Protein AF-A0A523SQM7-F1 (afdb_monomer)

Radius of gyration: 19.8 Å; Cα contacts (8 Å, |Δi|>4): 358; chains: 1; bounding box: 53×58×49 Å

Structure (mmCIF, N/CA/C/O backbone):
data_AF-A0A523SQM7-F1
#
_entry.id   AF-A0A523SQM7-F1
#
loop_
_atom_site.group_PDB
_atom_site.id
_atom_site.type_symbol
_atom_site.label_atom_id
_atom_site.label_alt_id
_atom_site.label_comp_id
_atom_site.label_asym_id
_atom_site.label_entity_id
_atom_site.label_seq_id
_atom_site.pdbx_PDB_ins_code
_atom_site.Cartn_x
_atom_site.Cartn_y
_atom_site.Cartn_z
_atom_site.occupancy
_atom_site.B_iso_or_equiv
_atom_site.auth_seq_id
_atom_site.auth_comp_id
_atom_site.auth_asym_id
_atom_site.auth_atom_id
_atom_site.pdbx_PDB_model_num
ATOM 1 N N . MET A 1 1 ? -24.533 -33.190 0.997 1.00 38.88 1 MET A N 1
ATOM 2 C CA . MET A 1 1 ? -23.409 -32.281 0.694 1.00 38.88 1 MET A CA 1
ATOM 3 C C . MET A 1 1 ? -22.299 -32.590 1.675 1.00 38.88 1 MET A C 1
ATOM 5 O O . MET A 1 1 ? -22.419 -32.238 2.839 1.00 38.88 1 MET A O 1
ATOM 9 N N . GLU A 1 2 ? -21.285 -33.336 1.244 1.00 33.06 2 GLU A N 1
ATOM 10 C CA . GLU A 1 2 ? -20.100 -33.580 2.067 1.00 33.06 2 GLU A CA 1
ATOM 11 C C . GLU A 1 2 ? -19.321 -32.273 2.214 1.00 33.06 2 GLU A C 1
ATOM 13 O O . GLU A 1 2 ? -18.943 -31.638 1.228 1.00 33.06 2 GLU A O 1
ATOM 18 N N . THR A 1 3 ? -19.100 -31.854 3.454 1.00 35.34 3 THR A N 1
ATOM 19 C CA . THR A 1 3 ? -18.219 -30.744 3.802 1.00 35.34 3 THR A CA 1
ATOM 20 C C . THR A 1 3 ? -16.788 -31.130 3.437 1.00 35.34 3 THR A C 1
ATOM 22 O O . THR A 1 3 ? -16.073 -31.776 4.204 1.00 35.34 3 THR A O 1
ATOM 25 N N . ARG A 1 4 ? -16.366 -30.757 2.222 1.00 45.28 4 ARG A N 1
ATOM 26 C CA . ARG A 1 4 ? -14.975 -30.836 1.765 1.00 45.28 4 ARG A CA 1
ATOM 27 C C . ARG A 1 4 ? -14.128 -30.076 2.785 1.00 45.28 4 ARG A C 1
ATOM 29 O O . ARG A 1 4 ? -14.151 -28.850 2.807 1.00 45.28 4 ARG A O 1
ATOM 36 N N . LYS A 1 5 ? -13.423 -30.799 3.668 1.00 45.78 5 LYS A N 1
ATOM 37 C CA . LYS A 1 5 ? -12.434 -30.212 4.583 1.00 45.78 5 LYS A CA 1
ATOM 38 C C . LYS A 1 5 ? -11.455 -29.419 3.721 1.00 45.78 5 LYS A C 1
ATOM 40 O O . LYS A 1 5 ? -10.661 -30.018 2.996 1.00 45.78 5 LYS A O 1
ATOM 45 N N . MET A 1 6 ? -11.560 -28.090 3.748 1.00 45.16 6 MET A N 1
ATOM 46 C CA . MET A 1 6 ? -10.610 -27.220 3.068 1.00 45.16 6 MET A CA 1
ATOM 47 C C . MET A 1 6 ? -9.224 -27.561 3.613 1.00 45.16 6 MET A C 1
ATOM 49 O O . MET A 1 6 ? -8.992 -27.485 4.822 1.00 45.16 6 MET A O 1
ATOM 53 N N . LYS A 1 7 ? -8.317 -28.007 2.736 1.00 56.06 7 LYS A N 1
ATOM 54 C CA . LYS A 1 7 ? -6.896 -28.077 3.079 1.00 56.06 7 LYS A CA 1
ATOM 55 C C . LYS A 1 7 ? -6.485 -26.687 3.563 1.00 56.06 7 LYS A C 1
ATOM 57 O O . LYS A 1 7 ? -6.919 -25.693 2.982 1.00 56.06 7 LYS A O 1
ATOM 62 N N . LYS A 1 8 ? -5.702 -26.632 4.644 1.00 55.06 8 LYS A N 1
ATOM 63 C CA . LY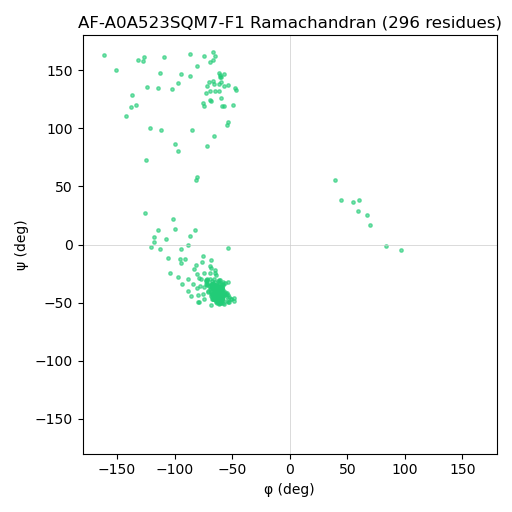S A 1 8 ? -5.149 -25.383 5.177 1.00 55.06 8 LYS A CA 1
ATOM 64 C C . LYS A 1 8 ? -4.515 -24.619 4.006 1.00 55.06 8 LYS A C 1
ATOM 66 O O . LYS A 1 8 ? -3.676 -25.185 3.313 1.00 55.06 8 LYS A O 1
ATOM 71 N N . SER A 1 9 ? -5.021 -23.413 3.756 1.00 58.66 9 SER A N 1
ATOM 72 C CA . SER A 1 9 ? -4.591 -22.504 2.689 1.00 58.66 9 SER A CA 1
ATOM 73 C C . SER A 1 9 ? -3.061 -22.398 2.647 1.00 58.66 9 SER A C 1
ATOM 75 O O . SER A 1 9 ? -2.455 -22.224 3.702 1.00 58.66 9 SER A O 1
ATOM 77 N N . GLU A 1 10 ? -2.445 -22.502 1.461 1.00 73.69 10 GLU A N 1
ATOM 78 C CA . GLU A 1 10 ? -1.006 -22.239 1.264 1.00 73.69 10 GLU A CA 1
ATOM 79 C C . GLU A 1 10 ? -0.714 -20.736 1.100 1.00 73.69 10 GLU A C 1
ATOM 81 O O . GLU A 1 10 ? 0.374 -20.369 0.655 1.00 73.69 10 GLU A O 1
ATOM 86 N N . LEU A 1 11 ? -1.676 -19.851 1.406 1.00 84.81 11 LEU A N 1
ATOM 87 C CA . LEU A 1 11 ? -1.404 -18.419 1.402 1.00 84.81 11 LEU A CA 1
ATOM 88 C C . LEU A 1 11 ? -0.281 -18.140 2.416 1.00 84.81 11 LEU A C 1
ATOM 90 O O . LEU A 1 11 ? -0.416 -18.546 3.571 1.00 84.81 11 LEU A O 1
ATOM 94 N N . PRO A 1 12 ? 0.813 -17.475 2.011 1.00 90.81 12 PRO A N 1
ATOM 95 C CA . PRO A 1 12 ? 1.835 -17.078 2.959 1.00 90.81 12 PRO A CA 1
ATOM 96 C C . PRO A 1 12 ? 1.265 -16.153 4.036 1.00 90.81 12 PRO A C 1
ATOM 98 O O . PRO A 1 12 ? 0.462 -15.270 3.736 1.00 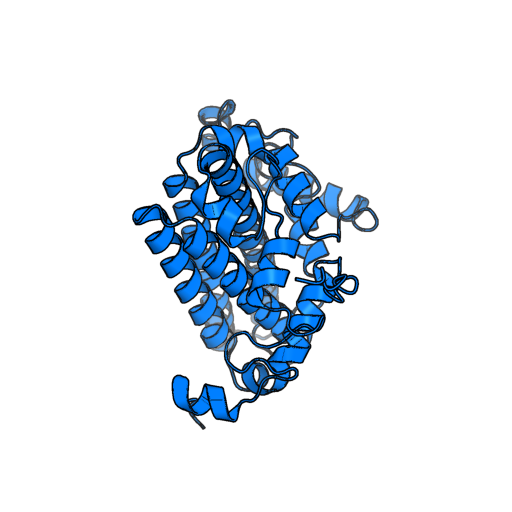90.81 12 PRO A O 1
ATOM 101 N N . ASP A 1 13 ? 1.705 -16.347 5.277 1.00 87.38 13 ASP A N 1
ATOM 102 C CA . ASP A 1 13 ? 1.196 -15.586 6.424 1.00 87.38 13 ASP A CA 1
ATOM 103 C C . ASP A 1 13 ? 1.848 -14.190 6.524 1.00 87.38 13 ASP A C 1
ATOM 105 O O . ASP A 1 13 ? 1.263 -13.253 7.071 1.00 87.38 13 ASP A O 1
ATOM 109 N N . THR A 1 14 ? 3.066 -14.022 5.988 1.00 96.00 14 THR A N 1
ATOM 110 C CA . THR A 1 14 ? 3.804 -12.754 6.071 1.00 96.00 14 THR A CA 1
ATOM 111 C C . THR A 1 14 ? 3.600 -11.863 4.846 1.00 96.00 14 THR A C 1
ATOM 113 O O . THR A 1 14 ? 3.483 -12.339 3.716 1.00 96.00 14 THR A O 1
ATOM 116 N N . LEU A 1 15 ? 3.615 -10.546 5.068 1.00 97.62 15 LEU A N 1
ATOM 117 C CA . LEU A 1 15 ? 3.542 -9.518 4.033 1.00 97.62 15 LEU A CA 1
ATOM 118 C C . LEU A 1 15 ? 4.651 -9.689 2.986 1.00 97.62 15 LEU A C 1
ATOM 120 O O . LEU A 1 15 ? 4.387 -9.593 1.791 1.00 97.62 15 LEU A O 1
ATOM 124 N N . ASP A 1 16 ? 5.876 -9.989 3.416 1.00 97.94 16 ASP A N 1
ATOM 125 C CA . ASP A 1 16 ? 7.010 -10.133 2.500 1.00 97.94 16 ASP A CA 1
ATOM 126 C C . ASP A 1 16 ? 6.902 -11.413 1.658 1.00 97.94 16 ASP A C 1
ATOM 128 O O . ASP A 1 16 ? 7.163 -11.391 0.453 1.00 97.94 16 ASP A O 1
ATOM 132 N N . ASP A 1 17 ? 6.454 -12.523 2.252 1.00 97.31 17 ASP A N 1
ATOM 133 C CA . ASP A 1 17 ? 6.237 -13.765 1.507 1.00 97.31 17 ASP A CA 1
ATOM 134 C C . ASP A 1 17 ? 5.080 -13.636 0.510 1.00 97.31 17 ASP A C 1
ATOM 136 O O . ASP A 1 17 ? 5.160 -14.192 -0.589 1.00 97.31 17 ASP A O 1
ATOM 140 N N . LEU A 1 18 ? 4.034 -12.879 0.858 1.00 97.12 18 LEU A N 1
ATOM 141 C CA . LEU A 1 18 ? 2.934 -12.529 -0.041 1.00 97.12 18 LEU A CA 1
ATOM 142 C C . LEU A 1 18 ? 3.415 -11.701 -1.229 1.00 97.12 18 LEU A C 1
ATOM 144 O O . LEU A 1 18 ? 3.125 -12.062 -2.370 1.00 97.12 18 LEU A O 1
ATOM 148 N N . VAL A 1 19 ? 4.192 -10.642 -0.978 1.00 98.00 19 VAL A N 1
ATOM 149 C CA . VAL A 1 19 ? 4.813 -9.817 -2.026 1.00 98.00 19 VAL A CA 1
ATOM 150 C C . VAL A 1 19 ? 5.631 -10.691 -2.976 1.00 98.00 19 VAL A C 1
ATOM 152 O O . VAL A 1 19 ? 5.443 -10.646 -4.192 1.00 98.00 19 VAL A O 1
ATOM 155 N N . ASN A 1 20 ? 6.477 -11.562 -2.423 1.00 97.38 20 ASN A N 1
ATOM 156 C CA . ASN A 1 20 ? 7.291 -12.488 -3.206 1.00 97.38 20 ASN A CA 1
ATOM 157 C C . ASN A 1 20 ? 6.439 -13.506 -3.984 1.00 97.38 20 ASN A C 1
ATOM 159 O O . ASN A 1 20 ? 6.775 -13.864 -5.114 1.00 97.38 20 ASN A O 1
ATOM 163 N N . ALA A 1 21 ? 5.345 -14.001 -3.402 1.00 97.06 21 ALA A N 1
ATOM 164 C CA . ALA A 1 21 ? 4.449 -14.945 -4.059 1.00 97.06 21 ALA A CA 1
ATOM 165 C C . ALA A 1 21 ? 3.703 -14.304 -5.234 1.00 97.06 21 ALA A C 1
ATOM 167 O O . ALA A 1 21 ? 3.682 -14.890 -6.316 1.00 97.06 21 ALA A O 1
ATOM 168 N N . PHE A 1 22 ? 3.167 -13.093 -5.064 1.00 97.50 22 PHE A N 1
ATOM 169 C CA . PHE A 1 22 ? 2.569 -12.326 -6.158 1.00 97.50 22 PHE A CA 1
ATOM 170 C C . PHE A 1 22 ? 3.591 -12.007 -7.250 1.00 97.50 22 PHE A C 1
ATOM 172 O O . PHE A 1 22 ? 3.305 -12.237 -8.425 1.00 97.50 22 PHE A O 1
ATOM 179 N N . GLY A 1 23 ? 4.805 -11.597 -6.871 1.00 96.94 23 GLY A N 1
ATOM 180 C CA . GLY A 1 23 ? 5.908 -11.386 -7.809 1.00 96.94 23 GLY A CA 1
ATOM 181 C C . GLY A 1 23 ? 6.183 -12.611 -8.685 1.00 96.94 23 GLY A C 1
ATOM 182 O O . GLY A 1 23 ? 6.302 -12.476 -9.895 1.00 96.94 23 GLY A O 1
ATOM 183 N N . ARG A 1 24 ? 6.183 -13.824 -8.111 1.00 97.12 24 ARG A N 1
ATOM 184 C CA . ARG A 1 24 ? 6.336 -15.078 -8.879 1.00 97.12 24 ARG A CA 1
ATOM 185 C C . ARG A 1 24 ? 5.142 -15.390 -9.777 1.00 97.12 24 ARG A C 1
ATOM 187 O O . ARG A 1 24 ? 5.325 -15.903 -10.876 1.00 97.12 24 ARG A O 1
ATOM 194 N N . VAL A 1 25 ? 3.917 -15.115 -9.324 1.00 97.19 25 VAL A N 1
ATOM 195 C CA . VAL A 1 25 ? 2.713 -15.342 -10.140 1.00 97.19 25 VAL A CA 1
ATOM 196 C C . VAL A 1 25 ? 2.740 -14.463 -11.390 1.00 97.19 25 VAL A C 1
ATOM 198 O O . VAL A 1 25 ? 2.374 -14.938 -12.463 1.00 97.19 25 VAL A O 1
ATOM 201 N N . TYR A 1 26 ? 3.172 -13.208 -11.268 1.00 96.56 26 TYR A N 1
ATOM 202 C CA . TYR A 1 26 ? 3.076 -12.205 -12.330 1.00 96.56 26 TYR A CA 1
ATOM 203 C C . TYR A 1 26 ? 4.413 -11.851 -13.009 1.00 96.56 26 TYR A C 1
ATOM 205 O O . TYR A 1 26 ? 4.426 -11.006 -13.903 1.00 96.56 26 TYR A O 1
ATOM 213 N N . GLU A 1 27 ? 5.515 -12.529 -12.667 1.00 94.56 27 GLU A N 1
ATOM 214 C CA . GLU A 1 27 ? 6.880 -12.203 -13.122 1.00 94.56 27 GLU A CA 1
ATOM 215 C C . GLU A 1 27 ? 6.975 -11.979 -14.639 1.00 94.56 27 GLU A C 1
ATOM 217 O O . GLU A 1 27 ? 7.513 -10.971 -15.101 1.00 94.56 27 GLU A O 1
ATOM 222 N N . ASP A 1 28 ? 6.417 -12.900 -15.428 1.00 92.69 28 ASP A N 1
ATOM 223 C CA . ASP A 1 28 ? 6.536 -12.881 -16.888 1.00 92.69 28 ASP A CA 1
ATOM 224 C C . ASP A 1 28 ? 5.896 -11.656 -17.535 1.00 92.69 28 ASP A C 1
ATOM 226 O O . ASP A 1 28 ? 6.409 -11.146 -18.534 1.00 92.69 28 ASP A O 1
ATOM 230 N N . ILE A 1 29 ? 4.786 -11.177 -16.974 1.00 92.12 29 ILE A N 1
ATOM 231 C CA . ILE A 1 29 ? 4.073 -10.019 -17.508 1.00 92.12 29 ILE A CA 1
ATOM 232 C C . ILE A 1 29 ? 4.612 -8.712 -16.924 1.00 92.12 29 ILE A C 1
ATOM 234 O O . ILE A 1 29 ? 4.804 -7.748 -17.663 1.00 92.12 29 ILE A O 1
ATOM 238 N N . ASP A 1 30 ? 4.938 -8.686 -15.634 1.00 93.94 30 ASP A N 1
ATOM 239 C CA . ASP A 1 30 ? 5.405 -7.476 -14.953 1.00 93.94 30 ASP A CA 1
ATOM 240 C C . ASP A 1 30 ? 6.844 -7.113 -15.331 1.00 93.94 30 ASP A C 1
ATOM 242 O O . ASP A 1 30 ? 7.216 -5.937 -15.348 1.00 93.94 30 ASP A O 1
ATOM 246 N N . ARG A 1 31 ? 7.651 -8.091 -15.760 1.00 92.00 31 ARG A N 1
ATOM 247 C CA . ARG A 1 31 ? 8.956 -7.839 -16.386 1.00 92.00 31 ARG A CA 1
ATOM 248 C C . ARG A 1 31 ? 8.844 -6.965 -17.638 1.00 92.00 31 ARG A C 1
ATOM 250 O O . ARG A 1 31 ? 9.730 -6.145 -17.858 1.00 92.00 31 ARG A O 1
ATOM 257 N N . LYS A 1 32 ? 7.758 -7.086 -18.411 1.00 91.38 32 LYS A N 1
ATOM 258 C CA . LYS A 1 32 ? 7.517 -6.274 -19.618 1.00 91.38 32 LYS A CA 1
ATOM 259 C C . LYS A 1 32 ? 6.936 -4.888 -19.320 1.00 91.38 32 LYS A C 1
ATOM 261 O O . LYS A 1 32 ? 6.970 -4.025 -20.189 1.00 91.38 32 LYS A O 1
ATOM 266 N N . ARG A 1 33 ? 6.383 -4.670 -18.124 1.00 91.62 33 ARG A N 1
ATOM 267 C CA . ARG A 1 33 ? 5.775 -3.390 -17.740 1.00 91.62 33 ARG A CA 1
ATOM 268 C C . ARG A 1 33 ? 6.810 -2.433 -17.168 1.00 91.62 33 ARG A C 1
ATOM 270 O O . ARG A 1 33 ? 7.713 -2.848 -16.441 1.00 91.62 33 ARG A O 1
ATOM 277 N N . SER A 1 34 ? 6.653 -1.143 -17.440 1.00 93.62 34 SER A N 1
ATOM 278 C CA . SER A 1 34 ? 7.361 -0.100 -16.696 1.00 93.62 34 SER A CA 1
ATOM 279 C C . SER A 1 34 ? 6.755 0.082 -15.297 1.00 93.62 34 SER A C 1
ATOM 281 O O . SER A 1 34 ? 5.622 -0.328 -15.037 1.00 93.62 34 SER A O 1
ATOM 283 N N . VAL A 1 35 ? 7.499 0.723 -14.393 1.00 95.06 35 VAL A N 1
ATOM 284 C CA . VAL A 1 35 ? 7.007 1.091 -13.051 1.00 95.06 35 VAL A CA 1
ATOM 285 C C . VAL A 1 35 ? 5.739 1.947 -13.150 1.00 95.06 35 VAL A C 1
ATOM 287 O O . VAL A 1 35 ? 4.777 1.710 -12.427 1.00 95.06 35 VAL A O 1
ATOM 290 N N . GLU A 1 36 ? 5.694 2.884 -14.099 1.00 95.50 36 GLU A N 1
ATOM 291 C CA . GLU A 1 36 ? 4.525 3.727 -14.363 1.00 95.50 36 GLU A CA 1
ATOM 292 C C . GLU A 1 36 ? 3.318 2.908 -14.819 1.00 95.50 36 GLU A C 1
ATOM 294 O O . GLU A 1 36 ? 2.215 3.129 -14.334 1.00 95.50 36 GLU A O 1
ATOM 299 N N . GLN A 1 37 ? 3.513 1.951 -15.731 1.00 94.75 37 GLN A N 1
ATOM 300 C CA . GLN A 1 37 ? 2.424 1.092 -16.204 1.00 94.75 37 GLN A CA 1
ATOM 301 C C . GLN A 1 37 ? 1.842 0.240 -15.074 1.00 94.75 37 GLN A C 1
ATOM 303 O O . GLN A 1 37 ? 0.631 0.049 -15.023 1.00 94.75 37 GLN A O 1
ATOM 308 N N . MET A 1 38 ? 2.683 -0.251 -14.159 1.00 96.38 38 MET A N 1
ATOM 309 C CA . MET A 1 38 ? 2.209 -0.964 -12.970 1.00 96.38 38 MET A CA 1
ATOM 310 C C . MET A 1 38 ? 1.477 -0.029 -12.007 1.00 96.38 38 MET A C 1
ATOM 312 O O . MET A 1 38 ? 0.414 -0.384 -11.505 1.00 96.38 38 MET A O 1
ATOM 316 N N . TRP A 1 39 ? 1.993 1.183 -11.785 1.00 98.00 39 TRP A N 1
ATOM 317 C CA . TRP A 1 39 ? 1.336 2.151 -10.906 1.00 98.00 39 TRP A CA 1
ATOM 318 C C . TRP A 1 39 ? -0.011 2.631 -11.448 1.00 98.00 39 TRP A C 1
ATOM 320 O O . TRP A 1 39 ? -0.950 2.807 -10.682 1.00 98.00 39 TRP A O 1
ATOM 330 N N . LEU A 1 40 ? -0.158 2.770 -12.769 1.00 97.69 40 LEU A N 1
ATOM 331 C CA . LEU A 1 40 ? -1.448 3.092 -13.387 1.00 97.69 40 LEU A CA 1
ATOM 332 C C . LEU A 1 40 ? -2.532 2.059 -13.050 1.00 97.69 40 LEU A C 1
ATOM 334 O O . LEU A 1 40 ? -3.690 2.435 -12.909 1.00 97.69 40 LEU A O 1
ATOM 338 N N . GLN A 1 41 ? -2.169 0.787 -12.869 1.00 97.25 41 GLN A N 1
ATOM 339 C CA . GLN A 1 41 ? -3.113 -0.236 -12.414 1.00 97.25 41 GLN A CA 1
ATOM 340 C C . GLN A 1 41 ? -3.489 -0.063 -10.934 1.00 97.25 41 GLN A C 1
ATOM 342 O O . GLN A 1 41 ? -4.638 -0.279 -10.566 1.00 97.25 41 GLN A O 1
ATOM 347 N N . VAL A 1 42 ? -2.562 0.400 -10.086 1.00 98.50 42 VAL A N 1
ATOM 348 C CA . VAL A 1 42 ? -2.884 0.787 -8.699 1.00 98.50 42 VAL A CA 1
ATOM 349 C C . VAL A 1 42 ? -3.860 1.968 -8.682 1.00 98.50 42 VAL A C 1
ATOM 351 O O . VAL A 1 42 ? -4.827 1.944 -7.927 1.00 98.50 42 VAL A O 1
ATOM 354 N N . VAL A 1 43 ? -3.650 2.972 -9.542 1.00 98.69 43 VAL A N 1
ATOM 355 C CA . VAL A 1 43 ? -4.554 4.128 -9.691 1.00 98.69 43 VAL A CA 1
ATOM 356 C C . VAL A 1 43 ? -5.949 3.692 -10.153 1.00 98.69 43 VAL A C 1
ATOM 358 O O . VAL A 1 43 ? -6.944 4.160 -9.603 1.00 98.69 43 VAL A O 1
ATOM 361 N N . GLU A 1 44 ? -6.032 2.786 -11.130 1.00 98.31 44 GLU A N 1
ATOM 362 C CA . GLU A 1 44 ? -7.295 2.232 -11.638 1.00 98.31 44 GLU A CA 1
ATOM 363 C C . GLU A 1 44 ? -8.093 1.515 -10.537 1.00 98.31 44 GLU A C 1
ATOM 365 O O . GLU A 1 44 ? -9.275 1.802 -10.326 1.00 98.31 44 GLU A O 1
ATOM 370 N N . GLU A 1 45 ? -7.447 0.630 -9.776 1.00 98.38 45 GLU A N 1
ATOM 371 C CA . GLU A 1 45 ? -8.111 -0.076 -8.676 1.00 98.38 45 GLU A CA 1
ATOM 372 C C . GLU A 1 45 ? -8.458 0.869 -7.520 1.00 98.38 45 GLU A C 1
ATOM 374 O O . GLU A 1 45 ? -9.516 0.729 -6.910 1.00 98.38 45 GLU A O 1
ATOM 379 N N . ALA A 1 46 ? -7.634 1.886 -7.245 1.00 98.62 46 ALA A N 1
ATOM 380 C CA . ALA A 1 46 ? -7.945 2.892 -6.234 1.00 98.62 46 ALA A CA 1
ATOM 381 C C . ALA A 1 46 ? -9.179 3.733 -6.602 1.00 98.62 46 ALA A C 1
ATOM 383 O O . ALA A 1 46 ? -10.036 3.987 -5.750 1.00 98.62 46 ALA A O 1
ATOM 384 N N . ALA A 1 47 ? -9.316 4.111 -7.876 1.00 98.69 47 ALA A N 1
ATOM 385 C CA . ALA A 1 47 ? -10.519 4.764 -8.385 1.00 98.69 47 ALA A CA 1
ATOM 386 C C . ALA A 1 47 ? -11.749 3.845 -8.283 1.00 98.69 47 ALA A C 1
ATOM 388 O O . ALA A 1 47 ? -12.824 4.300 -7.891 1.00 98.69 47 ALA A O 1
ATOM 389 N N . SER A 1 48 ? -11.575 2.548 -8.548 1.00 98.69 48 SER A N 1
ATOM 390 C CA . SER A 1 48 ? -12.642 1.546 -8.428 1.00 98.69 48 SER A CA 1
ATOM 391 C C . SER A 1 48 ? -13.081 1.330 -6.971 1.00 98.69 48 SER A C 1
ATOM 393 O O . SER A 1 48 ? -14.273 1.214 -6.692 1.00 98.69 48 SER A O 1
ATOM 395 N N . VAL A 1 49 ? -12.152 1.382 -6.003 1.00 98.69 49 VAL A N 1
ATOM 396 C CA . VAL A 1 49 ? -12.486 1.433 -4.566 1.00 98.69 49 VAL A CA 1
ATOM 397 C C . VAL A 1 49 ? -13.351 2.659 -4.257 1.00 98.69 49 VAL A C 1
ATOM 399 O O . VAL A 1 49 ? -14.372 2.531 -3.580 1.00 98.69 49 VAL A O 1
ATOM 402 N N . ALA A 1 50 ? -12.975 3.842 -4.752 1.00 98.62 50 ALA A N 1
ATOM 403 C CA . ALA A 1 50 ? -13.731 5.074 -4.523 1.00 98.62 50 ALA A CA 1
ATOM 404 C C . ALA A 1 50 ? -15.143 5.024 -5.125 1.00 98.62 50 ALA A C 1
ATOM 406 O O . ALA A 1 50 ? -16.108 5.443 -4.478 1.00 98.62 50 ALA A O 1
ATOM 407 N N . GLU A 1 51 ? -15.280 4.466 -6.326 1.00 98.62 51 GLU A N 1
ATOM 408 C CA . GLU A 1 51 ? -16.572 4.203 -6.955 1.00 98.62 51 GLU A CA 1
ATOM 409 C C . GLU A 1 51 ? -17.427 3.236 -6.126 1.00 98.62 51 GLU A C 1
ATOM 411 O O . GLU A 1 51 ? -18.557 3.575 -5.770 1.00 98.62 51 GLU A O 1
ATOM 416 N N . ALA A 1 52 ? -16.877 2.092 -5.720 1.00 98.12 52 ALA A N 1
ATOM 417 C CA . ALA A 1 52 ? -17.599 1.116 -4.910 1.00 98.12 52 ALA A CA 1
ATOM 418 C C . ALA A 1 52 ? -18.032 1.690 -3.545 1.00 98.12 52 ALA A C 1
ATOM 420 O O . ALA A 1 52 ? -19.138 1.415 -3.075 1.00 98.12 52 ALA A O 1
ATOM 421 N N . VAL A 1 53 ? -17.211 2.547 -2.920 1.00 98.06 53 VAL A N 1
ATOM 422 C CA . VAL A 1 53 ? -17.583 3.281 -1.697 1.00 98.06 53 VAL A CA 1
ATOM 423 C C . VAL A 1 53 ? -18.732 4.258 -1.956 1.00 98.06 53 VAL A C 1
ATOM 425 O O . VAL A 1 53 ? -19.669 4.318 -1.156 1.00 98.06 53 VAL A O 1
ATOM 428 N N . ARG A 1 54 ? -18.688 5.013 -3.062 1.00 98.12 54 ARG A N 1
ATOM 429 C CA . ARG A 1 54 ? -19.760 5.938 -3.475 1.00 98.12 54 ARG A CA 1
ATOM 430 C C . ARG A 1 54 ? -21.086 5.202 -3.684 1.00 98.12 54 ARG A C 1
ATOM 432 O O . ARG A 1 54 ? -22.136 5.749 -3.359 1.00 98.12 54 ARG A O 1
ATOM 439 N N . GLU A 1 55 ? -21.033 3.980 -4.201 1.00 97.50 55 GLU A N 1
ATOM 440 C CA . GLU A 1 55 ? -22.197 3.126 -4.474 1.00 97.50 55 GLU A CA 1
ATOM 441 C C . GLU A 1 55 ? -22.622 2.255 -3.287 1.00 97.50 55 GLU A C 1
ATOM 443 O O . GLU A 1 55 ? -23.609 1.531 -3.380 1.00 97.50 55 GLU A O 1
ATOM 448 N N . VAL A 1 56 ? -21.917 2.349 -2.151 1.00 95.62 56 VAL A N 1
ATOM 449 C CA . VAL A 1 56 ? -22.185 1.550 -0.941 1.00 95.62 56 VAL A CA 1
ATOM 450 C C . VAL A 1 56 ? -22.074 0.037 -1.220 1.00 95.62 56 VAL A C 1
ATOM 452 O O . VAL A 1 56 ? -22.692 -0.791 -0.556 1.00 95.62 56 VAL A O 1
ATOM 455 N N . ASN A 1 57 ? -21.246 -0.348 -2.195 1.00 95.44 57 ASN A N 1
ATOM 456 C CA . ASN A 1 57 ? -21.012 -1.739 -2.567 1.00 95.44 57 ASN A CA 1
ATOM 457 C C . ASN A 1 57 ? -19.742 -2.273 -1.892 1.00 95.44 57 ASN A C 1
ATOM 459 O O . ASN A 1 57 ? -18.665 -2.347 -2.484 1.00 95.44 57 ASN A O 1
ATOM 463 N N . TYR A 1 58 ? -19.858 -2.652 -0.619 1.00 95.12 58 TYR A N 1
ATOM 464 C CA . TYR A 1 58 ? -18.696 -3.072 0.169 1.00 95.12 58 TYR A CA 1
ATOM 465 C C . TYR A 1 58 ? -18.079 -4.407 -0.276 1.00 95.12 58 TYR A C 1
ATOM 467 O O . TYR A 1 58 ? -16.909 -4.651 0.019 1.00 95.12 58 TYR A O 1
ATOM 475 N N . VAL A 1 59 ? -18.816 -5.257 -1.004 1.00 93.62 59 VAL A N 1
ATOM 476 C CA . VAL A 1 59 ? -18.245 -6.474 -1.610 1.00 93.62 59 VAL A CA 1
ATOM 477 C C . VAL A 1 59 ? -17.209 -6.089 -2.663 1.00 93.62 59 VAL A C 1
ATOM 479 O O . VAL A 1 59 ? -16.086 -6.602 -2.632 1.00 93.62 59 VAL A O 1
ATOM 482 N N . GLU A 1 60 ? -17.556 -5.140 -3.536 1.00 96.38 60 GLU A N 1
ATOM 483 C CA . GLU A 1 60 ? -16.641 -4.617 -4.552 1.00 96.38 60 GLU A CA 1
ATOM 484 C C . GLU A 1 60 ? -15.499 -3.812 -3.930 1.00 96.38 60 GLU A C 1
ATOM 486 O O . GLU A 1 60 ? -14.357 -3.985 -4.344 1.00 96.38 60 GLU A O 1
ATOM 491 N N . VAL A 1 61 ? -15.737 -3.041 -2.856 1.00 97.81 61 VAL A N 1
ATOM 492 C CA . VAL A 1 61 ? -14.644 -2.385 -2.105 1.00 97.81 61 VAL A CA 1
ATOM 493 C C . VAL A 1 61 ? -13.591 -3.407 -1.6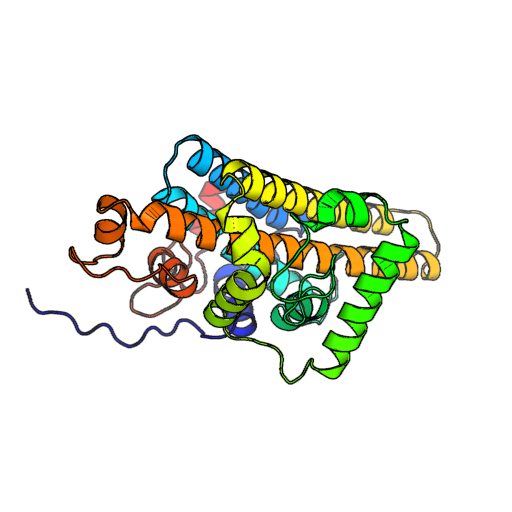72 1.00 97.81 61 VAL A C 1
ATOM 495 O O . VAL A 1 61 ? -12.401 -3.216 -1.916 1.00 97.81 61 VAL A O 1
ATOM 498 N N . ILE A 1 62 ? -14.015 -4.518 -1.062 1.00 97.12 62 ILE A N 1
ATOM 499 C CA . ILE A 1 62 ? -13.102 -5.578 -0.615 1.00 97.12 62 ILE A CA 1
ATOM 500 C C . ILE A 1 62 ? -12.401 -6.243 -1.813 1.00 97.12 62 ILE A C 1
ATOM 502 O O . ILE A 1 62 ? -11.216 -6.572 -1.737 1.00 97.12 62 ILE A O 1
ATOM 506 N N . SER A 1 63 ? -13.110 -6.423 -2.930 1.00 97.00 63 SER A N 1
ATOM 507 C CA . SER A 1 63 ? -12.549 -6.987 -4.159 1.00 97.00 63 SER A CA 1
ATOM 508 C C . SER A 1 63 ? -11.458 -6.110 -4.774 1.00 97.00 63 SER A C 1
ATOM 510 O O . SER A 1 63 ? -10.384 -6.615 -5.113 1.00 97.00 63 SER A O 1
ATOM 512 N N . HIS A 1 64 ? -11.707 -4.806 -4.879 1.00 98.50 64 HIS A N 1
ATOM 513 C CA . HIS A 1 64 ? -10.752 -3.843 -5.412 1.00 98.50 64 HIS A CA 1
ATOM 514 C C . HIS A 1 64 ? -9.573 -3.629 -4.460 1.00 98.50 64 HIS A C 1
ATOM 516 O O . HIS A 1 64 ? -8.441 -3.584 -4.922 1.00 98.50 64 HIS A O 1
ATOM 522 N N . LEU A 1 65 ? -9.769 -3.645 -3.133 1.00 98.50 65 LEU A N 1
ATOM 523 C CA . LEU A 1 65 ? -8.647 -3.650 -2.179 1.00 98.50 65 LEU A CA 1
ATOM 524 C C . LEU A 1 65 ? -7.704 -4.847 -2.388 1.00 98.50 65 LEU A C 1
ATOM 526 O O . LEU A 1 65 ? -6.483 -4.690 -2.302 1.00 98.50 65 LEU A O 1
ATOM 530 N N . ALA A 1 66 ? -8.250 -6.031 -2.692 1.00 98.25 66 ALA A N 1
ATOM 531 C CA . ALA A 1 66 ? -7.450 -7.213 -3.014 1.00 98.25 66 ALA A CA 1
ATOM 532 C C . ALA A 1 66 ? -6.608 -7.000 -4.284 1.00 98.25 66 ALA A C 1
ATOM 534 O O . ALA A 1 66 ? -5.427 -7.356 -4.311 1.00 98.25 66 ALA A O 1
ATOM 535 N N . ASN A 1 67 ? -7.201 -6.396 -5.320 1.00 98.19 67 ASN A N 1
ATOM 536 C CA . ASN A 1 67 ? -6.502 -6.077 -6.563 1.00 98.19 67 ASN A CA 1
ATOM 537 C C . ASN A 1 67 ? -5.423 -5.014 -6.364 1.00 98.19 67 ASN A C 1
ATOM 539 O O . ASN A 1 67 ? -4.290 -5.218 -6.799 1.00 98.19 67 ASN A O 1
ATOM 543 N N . THR A 1 68 ? -5.736 -3.919 -5.668 1.00 98.69 68 THR A N 1
ATOM 544 C CA . THR A 1 68 ? -4.764 -2.876 -5.326 1.00 98.69 68 THR A CA 1
ATOM 545 C C . THR A 1 68 ? -3.564 -3.489 -4.605 1.00 98.69 68 THR A C 1
ATOM 547 O O . THR A 1 68 ? -2.420 -3.228 -4.977 1.00 98.69 68 THR A O 1
ATOM 550 N N . PHE A 1 69 ? -3.800 -4.375 -3.628 1.00 98.69 69 PHE A N 1
ATOM 551 C CA . PHE A 1 69 ? -2.725 -5.054 -2.899 1.00 98.69 69 PHE A CA 1
ATOM 552 C C . PHE A 1 69 ? -1.868 -5.937 -3.811 1.00 98.69 69 PHE A C 1
ATOM 554 O O . PHE A 1 69 ? -0.641 -5.938 -3.695 1.00 98.69 69 PHE A O 1
ATOM 561 N N . CYS A 1 70 ? -2.495 -6.677 -4.729 1.00 98.19 70 CYS A N 1
ATOM 562 C CA . CYS A 1 70 ? -1.796 -7.488 -5.723 1.00 98.19 70 CYS A CA 1
ATOM 563 C C . CYS A 1 70 ? -0.885 -6.628 -6.615 1.00 98.19 70 CYS A C 1
ATOM 565 O O . CYS A 1 70 ? 0.273 -6.988 -6.827 1.00 98.19 70 CYS A O 1
ATOM 567 N N . TRP A 1 71 ? -1.371 -5.484 -7.107 1.00 98.44 71 TRP A N 1
ATOM 568 C CA . TRP A 1 71 ? -0.579 -4.580 -7.947 1.00 98.44 71 TRP A CA 1
ATOM 569 C C . TRP A 1 71 ? 0.573 -3.920 -7.189 1.00 98.44 71 TRP A C 1
ATOM 571 O O . TRP A 1 71 ? 1.692 -3.881 -7.702 1.00 98.44 71 TRP A O 1
ATOM 581 N N . ILE A 1 72 ? 0.341 -3.483 -5.948 1.00 98.62 72 ILE A N 1
ATOM 582 C CA . ILE A 1 72 ? 1.403 -2.989 -5.059 1.00 98.62 72 ILE A CA 1
ATOM 583 C C . ILE A 1 72 ? 2.446 -4.084 -4.816 1.00 98.62 72 ILE A C 1
ATOM 585 O O . ILE A 1 72 ? 3.643 -3.831 -4.915 1.00 98.62 72 ILE A O 1
ATOM 589 N N . SER A 1 73 ? 2.008 -5.318 -4.561 1.00 98.50 73 SER A N 1
ATOM 590 C CA . SER A 1 73 ? 2.900 -6.461 -4.348 1.00 98.50 73 SER A CA 1
ATOM 591 C C . SER A 1 73 ? 3.775 -6.746 -5.570 1.00 98.50 73 SER A C 1
ATOM 593 O O . SER A 1 73 ? 4.987 -6.905 -5.431 1.00 98.50 73 SER A O 1
ATOM 595 N N . GLY A 1 74 ? 3.188 -6.760 -6.772 1.00 97.44 74 GLY A N 1
ATOM 596 C CA . GLY A 1 74 ? 3.935 -6.913 -8.023 1.00 97.44 74 GLY A CA 1
ATOM 597 C C . GLY A 1 74 ? 4.947 -5.785 -8.234 1.00 97.44 74 GLY A C 1
ATOM 598 O O . GLY A 1 74 ? 6.101 -6.047 -8.578 1.00 97.44 74 GLY A O 1
ATOM 599 N N . LEU A 1 75 ? 4.550 -4.535 -7.969 1.00 97.88 75 LEU A N 1
ATOM 600 C CA . LEU A 1 75 ? 5.431 -3.372 -8.078 1.00 97.88 75 LEU A CA 1
ATOM 601 C C . LEU A 1 75 ? 6.626 -3.486 -7.128 1.00 97.88 75 LEU A C 1
ATOM 603 O O . LEU A 1 75 ? 7.767 -3.331 -7.561 1.00 97.88 75 LEU A O 1
ATOM 607 N N . VAL A 1 76 ? 6.378 -3.781 -5.849 1.00 98.19 76 VAL A N 1
ATOM 608 C CA . VAL A 1 76 ? 7.441 -3.944 -4.850 1.00 98.19 76 VAL A CA 1
ATOM 609 C C . VAL A 1 76 ? 8.383 -5.072 -5.256 1.00 98.19 76 VAL A C 1
ATOM 611 O O . VAL A 1 76 ? 9.599 -4.886 -5.234 1.00 98.19 76 VAL A O 1
ATOM 614 N N . ALA A 1 77 ? 7.850 -6.220 -5.681 1.00 97.50 77 ALA A N 1
ATOM 615 C CA . ALA A 1 77 ? 8.666 -7.336 -6.147 1.00 97.50 77 ALA A CA 1
ATOM 616 C C . ALA A 1 77 ? 9.551 -6.941 -7.344 1.00 97.50 77 ALA A C 1
ATOM 618 O O . ALA A 1 77 ? 10.740 -7.262 -7.356 1.00 97.50 77 ALA A O 1
ATOM 619 N N . LYS A 1 78 ? 9.012 -6.189 -8.314 1.00 96.00 78 LYS A N 1
ATOM 620 C CA . LYS A 1 78 ? 9.774 -5.680 -9.463 1.00 96.00 78 LYS A CA 1
ATOM 621 C C . LYS A 1 78 ? 10.882 -4.715 -9.038 1.00 96.00 78 LYS A C 1
ATOM 623 O O . LYS A 1 78 ? 12.027 -4.896 -9.446 1.00 96.00 78 LYS A O 1
ATOM 628 N N . CYS A 1 79 ? 10.565 -3.714 -8.218 1.00 96.38 79 CYS A N 1
ATOM 629 C CA . CYS A 1 79 ? 11.535 -2.718 -7.756 1.00 96.38 79 CYS A CA 1
ATOM 630 C C . CYS A 1 79 ? 12.672 -3.344 -6.937 1.00 96.38 79 CYS A C 1
ATOM 632 O O . CYS A 1 79 ? 13.809 -2.882 -7.014 1.00 96.38 79 CYS A O 1
ATOM 634 N N . ARG A 1 80 ? 12.395 -4.426 -6.205 1.00 96.00 80 ARG A N 1
ATOM 635 C CA . ARG A 1 80 ? 13.417 -5.190 -5.478 1.00 96.00 80 ARG A CA 1
ATOM 636 C C . ARG A 1 80 ? 14.235 -6.116 -6.377 1.00 96.00 80 ARG A C 1
ATOM 638 O O . ARG A 1 80 ? 15.425 -6.294 -6.141 1.00 96.00 80 ARG A O 1
ATOM 645 N N . GLY A 1 81 ? 13.606 -6.708 -7.392 1.00 93.00 81 GLY A N 1
ATOM 646 C CA . GLY A 1 81 ? 14.226 -7.709 -8.264 1.00 93.00 81 GLY A CA 1
ATOM 647 C C . GLY A 1 81 ? 15.066 -7.151 -9.416 1.00 93.00 81 GLY A C 1
ATOM 648 O O . GLY A 1 81 ? 15.912 -7.876 -9.937 1.00 93.00 81 GLY A O 1
ATOM 649 N N . ASP A 1 82 ? 14.855 -5.896 -9.824 1.00 90.38 82 ASP A N 1
ATOM 650 C CA . ASP A 1 82 ? 15.566 -5.277 -10.949 1.00 90.38 82 ASP A CA 1
ATOM 651 C C . ASP A 1 82 ? 16.515 -4.149 -10.489 1.00 90.38 82 ASP A C 1
ATOM 653 O O . ASP A 1 82 ? 16.071 -3.011 -10.306 1.00 90.38 82 ASP A O 1
ATOM 657 N N . PRO A 1 83 ? 17.829 -4.417 -10.342 1.00 88.62 83 PRO A N 1
ATOM 658 C CA . PRO A 1 83 ? 18.808 -3.408 -9.929 1.00 88.62 83 PRO A CA 1
ATOM 659 C C . PRO A 1 83 ? 19.042 -2.315 -10.983 1.00 88.62 83 PRO A C 1
ATOM 661 O O . PRO A 1 83 ? 19.645 -1.287 -10.676 1.00 88.62 83 PRO A O 1
ATOM 664 N N . ASN A 1 84 ? 18.580 -2.522 -12.222 1.00 85.25 84 ASN A N 1
ATOM 665 C CA . ASN A 1 84 ? 18.674 -1.537 -13.299 1.00 85.25 84 ASN A CA 1
ATOM 666 C C . ASN A 1 84 ? 17.405 -0.681 -13.421 1.00 85.25 84 ASN A C 1
ATOM 668 O O . ASN A 1 84 ? 17.367 0.239 -14.242 1.00 85.25 84 ASN A O 1
ATOM 672 N N . SER A 1 85 ? 16.374 -0.964 -12.619 1.00 86.69 85 SER A N 1
ATOM 673 C CA . SER A 1 85 ? 15.150 -0.173 -12.586 1.00 86.69 85 SER A CA 1
ATOM 674 C C . SER A 1 85 ? 15.447 1.277 -12.194 1.00 86.69 85 SER A C 1
ATOM 676 O O . SER A 1 85 ? 16.272 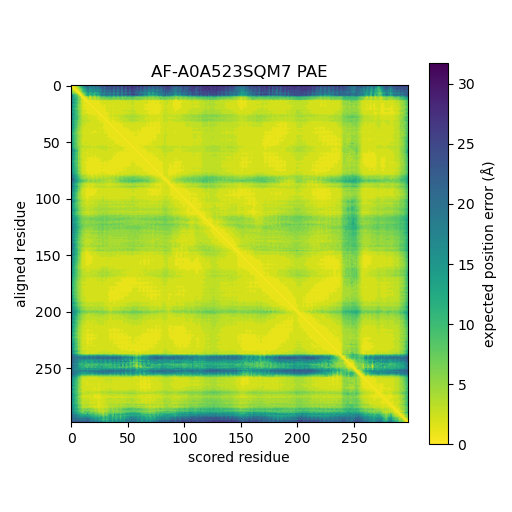1.569 -11.327 1.00 86.69 85 SER A O 1
ATOM 678 N N . VAL A 1 86 ? 14.702 2.204 -12.8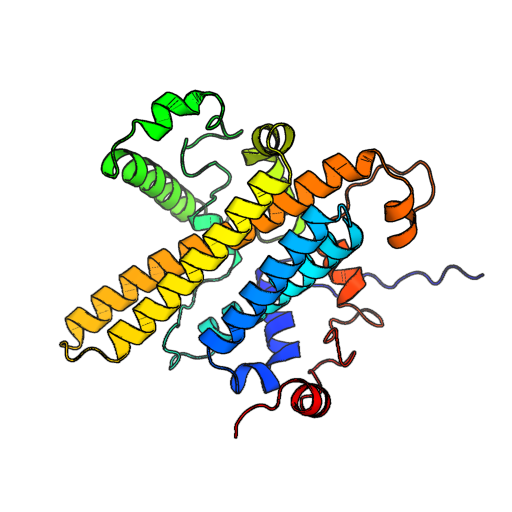02 1.00 85.19 86 VAL A N 1
ATOM 679 C CA . VAL A 1 86 ? 14.669 3.628 -12.420 1.00 85.19 86 VAL A CA 1
ATOM 680 C C . VAL A 1 86 ? 14.357 3.801 -10.930 1.00 85.19 86 VAL A C 1
ATOM 682 O O . VAL A 1 86 ? 14.860 4.727 -10.294 1.00 85.19 86 VAL A O 1
ATOM 685 N N . LEU A 1 87 ? 13.553 2.884 -10.396 1.00 92.25 87 LEU A N 1
ATOM 686 C CA . LEU A 1 87 ? 13.183 2.780 -8.998 1.00 92.25 87 LEU A CA 1
ATOM 687 C C . LEU A 1 87 ? 13.604 1.397 -8.493 1.00 92.25 87 LEU A C 1
ATOM 689 O O . LEU A 1 87 ? 12.916 0.404 -8.752 1.00 92.25 87 LEU A O 1
ATOM 693 N N . HIS A 1 88 ? 14.740 1.353 -7.800 1.00 95.00 88 HIS A N 1
ATOM 694 C CA . HIS A 1 88 ? 15.273 0.160 -7.152 1.00 95.00 88 HIS A CA 1
ATOM 695 C C . HIS A 1 88 ? 15.498 0.419 -5.661 1.00 95.00 88 HIS A C 1
ATOM 697 O O . HIS A 1 88 ? 16.045 1.455 -5.281 1.00 95.00 88 HIS A O 1
ATOM 703 N N . PHE A 1 89 ? 15.091 -0.536 -4.829 1.00 96.25 89 PHE A N 1
ATOM 704 C CA . PHE A 1 89 ? 15.358 -0.562 -3.394 1.00 96.25 89 PHE A CA 1
ATOM 705 C C . PHE A 1 89 ? 15.411 -2.015 -2.911 1.00 96.25 89 PHE A C 1
ATOM 707 O O . PHE A 1 89 ? 14.737 -2.876 -3.465 1.00 96.25 89 PHE A O 1
ATOM 714 N N . GLU A 1 90 ? 16.189 -2.294 -1.867 1.00 95.19 90 GLU A N 1
ATOM 715 C CA . GLU A 1 90 ? 16.377 -3.665 -1.356 1.00 95.19 90 GLU A CA 1
ATOM 716 C C . GLU A 1 90 ? 15.430 -4.017 -0.197 1.00 95.19 90 GLU A C 1
ATOM 718 O O . GLU A 1 90 ? 15.254 -5.187 0.150 1.00 95.19 90 GLU A O 1
ATOM 723 N N . GLU A 1 91 ? 14.813 -3.001 0.406 1.00 95.62 91 GLU A N 1
ATOM 724 C CA . GLU A 1 91 ? 14.061 -3.129 1.649 1.00 95.62 91 GLU A CA 1
ATOM 725 C C . GLU A 1 91 ? 12.795 -3.996 1.510 1.00 95.62 91 GLU A C 1
ATOM 727 O O . GLU A 1 91 ? 12.041 -3.891 0.542 1.00 95.62 91 GLU A O 1
ATOM 732 N N . ASP A 1 92 ? 12.560 -4.849 2.512 1.00 97.38 92 ASP A N 1
ATOM 733 C CA . ASP A 1 92 ? 11.323 -5.620 2.675 1.00 97.38 92 ASP A CA 1
ATOM 734 C C . ASP A 1 92 ? 10.103 -4.703 2.838 1.00 97.38 92 ASP A C 1
ATOM 736 O O . ASP A 1 92 ? 10.186 -3.648 3.474 1.00 97.38 92 ASP A O 1
ATOM 740 N N . PHE A 1 93 ? 8.934 -5.128 2.349 1.00 98.31 93 PHE A N 1
ATOM 741 C CA . PHE A 1 93 ? 7.735 -4.293 2.435 1.00 98.31 93 PHE A CA 1
ATOM 742 C C . PHE A 1 93 ? 7.272 -4.113 3.882 1.00 98.31 93 PHE A C 1
ATOM 744 O O . PHE A 1 93 ? 6.898 -3.012 4.283 1.00 98.31 93 PHE A O 1
ATOM 751 N N . SER A 1 94 ? 7.396 -5.157 4.706 1.00 98.25 94 SER A N 1
ATOM 752 C CA . SER A 1 94 ? 7.136 -5.046 6.144 1.00 98.25 94 SER A CA 1
ATOM 753 C C . SER A 1 94 ? 8.072 -4.053 6.840 1.00 98.25 94 SER A C 1
ATOM 755 O O . SER A 1 94 ? 7.641 -3.354 7.755 1.00 98.25 94 SER A O 1
ATOM 757 N N . SER A 1 95 ? 9.328 -3.942 6.399 1.00 98.06 95 SER A N 1
ATOM 758 C CA . SER A 1 95 ? 10.297 -2.978 6.936 1.00 98.06 95 SER A CA 1
ATOM 759 C C . SER A 1 95 ? 9.952 -1.544 6.530 1.00 98.06 95 SER A C 1
ATOM 761 O O . SER A 1 95 ? 9.981 -0.657 7.383 1.00 98.06 95 SER A O 1
ATOM 763 N N . ILE A 1 96 ? 9.525 -1.337 5.279 1.00 98.19 96 ILE A N 1
ATOM 764 C CA . ILE A 1 96 ? 9.025 -0.048 4.776 1.00 98.19 96 ILE A CA 1
ATOM 765 C C . ILE A 1 96 ? 7.838 0.431 5.625 1.00 98.19 96 ILE A C 1
ATOM 767 O O . ILE A 1 96 ? 7.861 1.542 6.162 1.00 98.19 96 ILE A O 1
ATOM 771 N N . VAL A 1 97 ? 6.839 -0.438 5.828 1.00 98.31 97 VAL A N 1
ATOM 772 C CA . VAL A 1 97 ? 5.666 -0.140 6.665 1.00 98.31 97 VAL A CA 1
ATOM 773 C C . VAL A 1 97 ? 6.081 0.140 8.110 1.00 98.31 97 VAL A C 1
ATOM 775 O O . VAL A 1 97 ? 5.660 1.139 8.688 1.00 98.31 97 VAL A O 1
ATOM 778 N N . TRP A 1 98 ? 6.941 -0.698 8.695 1.00 98.12 98 TRP A N 1
ATOM 779 C CA . TRP A 1 98 ? 7.376 -0.552 10.086 1.00 98.12 98 TRP A CA 1
ATOM 780 C C . TRP A 1 98 ? 8.180 0.723 10.338 1.00 98.12 98 TRP A C 1
ATOM 782 O O . TRP A 1 98 ? 8.048 1.333 11.399 1.00 98.12 98 TRP A O 1
ATOM 792 N N . ARG A 1 99 ? 8.993 1.159 9.369 1.00 96.75 99 ARG A N 1
ATOM 793 C CA . ARG A 1 99 ? 9.772 2.396 9.473 1.00 96.75 99 ARG A CA 1
ATOM 794 C C . ARG A 1 99 ? 8.875 3.621 9.629 1.00 96.75 99 ARG A C 1
ATOM 796 O O . ARG A 1 99 ? 9.201 4.498 10.428 1.00 96.75 99 ARG A O 1
ATOM 803 N N . LYS A 1 100 ? 7.756 3.670 8.897 1.00 96.56 100 LYS A N 1
ATOM 804 C CA . LYS A 1 100 ? 6.768 4.755 9.011 1.00 96.56 100 LYS A CA 1
ATOM 805 C C . LYS A 1 100 ? 5.836 4.547 10.209 1.00 96.56 100 LYS A C 1
ATOM 807 O O . LYS A 1 100 ? 5.533 5.500 10.922 1.00 96.56 100 LYS A O 1
ATOM 812 N N . TYR A 1 101 ? 5.462 3.301 10.492 1.00 97.56 101 TYR A N 1
ATOM 813 C CA . TYR A 1 101 ? 4.498 2.927 11.527 1.00 97.56 101 TYR A CA 1
ATOM 814 C C . TYR A 1 101 ? 5.065 1.903 12.528 1.00 97.56 101 TYR A C 1
ATOM 816 O O . TYR A 1 101 ? 4.628 0.750 12.545 1.00 97.56 101 TYR A O 1
ATOM 824 N N . PRO A 1 102 ? 5.978 2.301 13.437 1.00 96.88 102 PRO A N 1
ATOM 825 C CA . PRO A 1 102 ? 6.551 1.415 14.456 1.00 96.88 102 PRO A CA 1
ATOM 826 C C . PRO A 1 102 ? 5.598 1.248 15.645 1.00 96.88 102 PRO A C 1
ATOM 828 O O . PRO A 1 102 ? 5.909 1.583 16.799 1.00 96.88 102 PRO A O 1
ATOM 831 N N . ASN A 1 103 ? 4.391 0.772 15.338 1.00 96.75 103 ASN A N 1
ATOM 832 C CA . ASN A 1 103 ? 3.297 0.568 16.273 1.00 96.75 103 ASN A CA 1
ATOM 833 C C . ASN A 1 103 ? 2.830 1.853 16.999 1.00 96.75 103 ASN A C 1
ATOM 835 O O . ASN A 1 103 ? 2.545 1.863 18.200 1.00 96.75 103 ASN A O 1
ATOM 839 N N . MET A 1 104 ? 2.808 2.973 16.274 1.00 96.38 104 MET A N 1
ATOM 840 C CA . MET A 1 104 ? 2.324 4.277 16.740 1.00 96.38 104 MET A CA 1
ATOM 841 C C . MET A 1 104 ? 2.007 5.196 15.561 1.00 96.38 104 MET A C 1
ATOM 843 O O . MET A 1 104 ? 2.461 4.954 14.446 1.00 96.38 104 MET A O 1
ATOM 847 N N . CYS A 1 105 ? 1.245 6.263 15.810 1.00 96.75 105 CYS A N 1
ATOM 848 C CA . CYS A 1 105 ? 0.970 7.272 14.791 1.00 96.75 105 CYS A CA 1
ATOM 849 C C . CYS A 1 105 ? 2.217 8.137 14.530 1.00 96.75 105 CYS A C 1
ATOM 851 O O . CYS A 1 105 ? 2.763 8.688 15.492 1.00 96.75 105 CYS A O 1
ATOM 853 N N . PRO A 1 106 ? 2.633 8.341 13.269 1.00 94.50 106 PRO A N 1
ATOM 854 C CA . PRO A 1 106 ? 3.836 9.108 12.963 1.00 94.50 106 PRO A CA 1
ATOM 855 C C . PRO A 1 106 ? 3.654 10.628 13.106 1.00 94.50 106 PRO A C 1
ATOM 857 O O . PRO A 1 106 ? 4.635 11.355 13.221 1.00 94.50 106 PRO A O 1
ATOM 860 N N . LEU A 1 107 ? 2.410 11.118 13.180 1.00 92.88 107 LEU A N 1
ATOM 861 C CA . LEU A 1 107 ? 2.105 12.541 13.369 1.00 92.88 107 LEU A CA 1
ATOM 862 C C . LEU A 1 107 ? 2.092 12.957 14.845 1.00 92.88 107 LEU A C 1
ATOM 864 O O . LEU A 1 107 ? 2.622 14.005 15.216 1.00 92.88 107 LEU A O 1
ATOM 868 N N . CYS A 1 108 ? 1.463 12.160 15.715 1.00 94.44 108 CYS A N 1
ATOM 869 C CA . CYS A 1 108 ? 1.336 12.487 17.140 1.00 94.44 108 CYS A CA 1
ATOM 870 C C . CYS A 1 108 ? 2.248 11.668 18.061 1.00 94.44 108 CYS A C 1
ATOM 872 O O . CYS A 1 108 ? 2.384 12.025 19.229 1.00 94.44 108 CYS A O 1
ATOM 874 N N . GLY A 1 109 ? 2.883 10.605 17.558 1.00 94.00 109 GLY A N 1
ATOM 875 C CA . GLY A 1 109 ? 3.831 9.779 18.306 1.00 94.00 109 GLY A CA 1
ATOM 876 C C . GLY A 1 109 ? 3.204 8.922 19.409 1.00 94.00 109 GLY A C 1
ATOM 877 O O . GLY A 1 109 ? 3.920 8.468 20.298 1.00 94.00 109 GLY A O 1
ATOM 878 N N . VAL A 1 110 ? 1.881 8.716 19.397 1.00 95.19 110 VAL A N 1
ATOM 879 C CA . VAL A 1 110 ? 1.153 7.965 20.438 1.00 95.19 110 VAL A CA 1
ATOM 880 C C . VAL A 1 110 ? 0.287 6.840 19.857 1.00 95.19 110 VAL A C 1
ATOM 882 O O . VAL A 1 110 ? -0.016 6.821 18.661 1.00 95.19 110 VAL A O 1
ATOM 885 N N . ARG A 1 111 ? -0.086 5.887 20.724 1.00 96.12 111 ARG A N 1
ATOM 886 C CA . ARG A 1 111 ? -1.009 4.770 20.469 1.00 96.12 111 ARG A CA 1
ATOM 887 C C . ARG A 1 111 ? -2.002 4.682 21.651 1.00 96.12 111 ARG A C 1
ATOM 889 O O . ARG A 1 111 ? -1.537 4.484 22.773 1.00 96.12 111 ARG A O 1
ATOM 896 N N . PRO A 1 112 ? -3.326 4.813 21.441 1.00 97.69 112 PRO A N 1
ATOM 897 C CA . PRO A 1 112 ? -3.982 5.143 20.176 1.00 97.69 112 PRO A CA 1
ATOM 898 C C . PRO A 1 112 ? -3.661 6.571 19.709 1.00 97.69 112 PRO A C 1
ATOM 900 O O . PRO A 1 112 ? -3.264 7.433 20.494 1.00 97.69 112 PRO A O 1
ATOM 903 N N . CYS A 1 113 ? -3.835 6.804 18.413 1.00 97.31 113 CYS A N 1
ATOM 904 C CA . CYS A 1 113 ? -3.705 8.094 17.755 1.00 97.31 113 CYS A CA 1
ATOM 905 C C . CYS A 1 113 ? -4.642 9.127 18.396 1.00 97.31 113 CYS A C 1
ATOM 907 O O . CYS A 1 113 ? -5.816 8.857 18.648 1.00 97.31 113 CYS A O 1
ATOM 909 N N . GLN A 1 114 ? -4.121 10.334 18.621 1.00 96.38 114 GLN A N 1
ATOM 910 C CA . GLN A 1 114 ? -4.866 11.459 19.196 1.00 96.38 114 GLN A CA 1
ATOM 911 C C . GLN A 1 114 ? -5.039 12.617 18.208 1.00 96.38 114 GLN A C 1
ATOM 913 O O . GLN A 1 114 ? -5.424 13.714 18.617 1.00 96.38 114 GLN A O 1
ATOM 918 N N . CYS A 1 115 ? -4.753 12.402 16.919 1.00 94.94 115 CYS A N 1
ATOM 919 C CA . CYS A 1 115 ? -4.706 13.488 15.945 1.00 94.94 115 CYS A CA 1
ATOM 920 C C . CYS A 1 115 ? -6.029 14.238 15.810 1.00 94.94 115 CYS A C 1
ATOM 922 O O . CYS A 1 115 ? -6.020 15.460 15.750 1.00 94.94 115 CYS A O 1
ATOM 924 N N . LEU A 1 116 ? -7.164 13.539 15.861 1.00 91.62 116 LEU A N 1
ATOM 925 C CA . LEU A 1 116 ? -8.475 14.187 15.790 1.00 91.62 116 LEU A CA 1
ATOM 926 C C . LEU A 1 116 ? -8.773 15.073 17.007 1.00 91.62 116 LEU A C 1
ATOM 928 O O . LEU A 1 116 ? -9.336 16.153 16.861 1.00 91.62 116 LEU A O 1
ATOM 932 N N . ILE A 1 117 ? -8.354 14.651 18.204 1.00 93.19 117 ILE A N 1
ATOM 933 C CA . ILE A 1 117 ? -8.568 15.404 19.452 1.00 93.19 117 ILE A CA 1
ATOM 934 C C . ILE A 1 117 ? -7.623 16.612 19.512 1.00 93.19 117 ILE A C 1
ATOM 936 O O . ILE A 1 117 ? -7.998 17.688 19.972 1.00 93.19 117 ILE A O 1
ATOM 940 N N . ARG A 1 118 ? -6.393 16.446 19.014 1.00 93.31 118 ARG A N 1
ATOM 941 C CA . ARG A 1 118 ? -5.329 17.460 19.027 1.00 93.31 118 ARG A CA 1
ATOM 942 C C . ARG A 1 118 ? -5.155 18.157 17.676 1.00 93.31 118 ARG A C 1
ATOM 944 O O . ARG A 1 118 ? -4.096 18.727 17.430 1.00 93.31 118 ARG A O 1
ATOM 951 N N . LYS A 1 119 ? -6.181 18.146 16.814 1.00 92.75 119 LYS A N 1
ATOM 952 C CA . LYS A 1 119 ? -6.077 18.598 15.416 1.00 92.75 119 LYS A CA 1
ATOM 953 C C . LYS A 1 119 ? -5.480 20.000 15.300 1.00 92.75 119 LYS A C 1
ATOM 955 O O . LYS A 1 119 ? -4.480 20.178 14.624 1.00 92.75 119 LYS A O 1
ATOM 960 N N . ARG A 1 120 ? -5.995 20.963 16.075 1.00 92.69 120 ARG A N 1
ATOM 961 C CA . ARG A 1 120 ? -5.480 22.348 16.088 1.00 92.69 120 ARG A CA 1
ATOM 962 C C . ARG A 1 120 ? -3.994 22.441 16.431 1.00 92.69 120 ARG A C 1
ATOM 964 O O . ARG A 1 120 ? -3.282 23.209 15.802 1.00 92.69 120 ARG A O 1
ATOM 971 N N . GLU A 1 121 ? -3.542 21.683 17.428 1.00 93.50 121 GLU A N 1
ATOM 972 C CA . GLU A 1 121 ? -2.137 21.681 17.839 1.00 93.50 121 GLU A CA 1
ATOM 973 C C . GLU A 1 121 ? -1.259 21.080 16.737 1.00 93.50 121 GLU A C 1
ATOM 975 O O . GLU A 1 121 ? -0.242 21.661 16.373 1.00 93.50 121 GLU A O 1
ATOM 980 N N . ILE A 1 122 ? -1.665 19.941 16.176 1.00 91.19 122 ILE A N 1
ATOM 981 C CA . ILE A 1 122 ? -0.900 19.231 15.143 1.00 91.19 122 ILE A CA 1
ATOM 982 C C . ILE A 1 122 ? -0.837 20.033 13.844 1.00 91.19 122 ILE A C 1
ATOM 984 O O . ILE A 1 122 ? 0.238 20.143 13.256 1.00 91.19 122 ILE A O 1
ATOM 988 N N . ASP A 1 123 ? -1.954 20.626 13.427 1.00 91.75 123 ASP A N 1
ATOM 989 C CA . ASP A 1 123 ? -2.033 21.459 12.227 1.00 91.75 123 ASP A CA 1
ATOM 990 C C . ASP A 1 123 ? -1.179 22.725 12.377 1.00 91.75 123 ASP A C 1
ATOM 992 O O . ASP A 1 123 ? -0.586 23.179 11.402 1.00 91.75 123 ASP A O 1
ATOM 996 N N . SER A 1 124 ? -1.058 23.254 13.603 1.00 93.31 124 SER A N 1
ATOM 997 C CA . SER A 1 124 ? -0.238 24.435 13.903 1.00 93.31 124 SER A CA 1
ATOM 998 C C . SER A 1 124 ? 1.271 24.183 13.945 1.00 93.31 124 SER A C 1
ATOM 1000 O O . SER A 1 124 ? 2.031 25.148 14.008 1.00 93.31 124 SER A O 1
ATOM 1002 N N . ARG A 1 125 ? 1.718 22.919 13.912 1.00 93.81 125 ARG A N 1
ATOM 1003 C CA . ARG A 1 125 ? 3.149 22.590 13.940 1.00 93.81 125 ARG A CA 1
ATOM 1004 C C . ARG A 1 125 ? 3.854 23.058 12.678 1.00 93.81 125 ARG A C 1
ATOM 1006 O O . ARG A 1 125 ? 3.343 22.864 11.571 1.00 93.81 125 ARG A O 1
ATOM 1013 N N . SER A 1 126 ? 5.067 23.576 12.842 1.00 94.56 126 SER A N 1
ATOM 1014 C CA . SER A 1 126 ? 5.947 23.849 11.709 1.00 94.56 126 SER A CA 1
ATOM 1015 C C . SER A 1 126 ? 6.343 22.549 10.998 1.00 94.56 126 SER A C 1
ATOM 1017 O O . SER A 1 126 ? 6.234 21.444 11.546 1.00 94.56 126 SER A O 1
ATOM 1019 N N . SER A 1 127 ? 6.829 22.665 9.763 1.00 91.00 127 SER A N 1
ATOM 1020 C CA . SER A 1 127 ? 7.351 21.519 9.014 1.00 91.00 127 SER A CA 1
ATOM 1021 C C . SER A 1 127 ? 8.510 20.841 9.755 1.00 91.00 127 SER A C 1
ATOM 1023 O O . SER A 1 127 ? 8.589 19.615 9.786 1.00 91.00 127 SER A O 1
ATOM 1025 N N . GLU A 1 128 ? 9.370 21.612 10.425 1.00 92.88 128 GLU A N 1
ATOM 1026 C CA . GLU A 1 128 ? 10.468 21.097 11.249 1.00 92.88 128 GLU A CA 1
ATOM 1027 C C . GLU A 1 128 ? 9.955 20.291 12.444 1.00 92.88 128 GLU A C 1
ATOM 1029 O O . GLU A 1 128 ? 10.468 19.210 12.720 1.00 92.88 128 GLU A O 1
ATOM 1034 N N . GLU A 1 129 ? 8.930 20.778 13.145 1.00 91.81 129 GLU A N 1
ATOM 1035 C CA . GLU A 1 129 ? 8.338 20.060 14.278 1.00 91.81 129 GLU A CA 1
ATOM 1036 C C . GLU A 1 129 ? 7.689 18.746 13.836 1.00 91.81 129 GLU A C 1
ATOM 1038 O O . GLU A 1 129 ? 7.860 17.720 14.498 1.00 91.81 129 GLU A O 1
ATOM 1043 N N . LYS A 1 130 ? 6.983 18.747 12.697 1.00 89.25 130 LYS A N 1
ATOM 1044 C CA . LYS A 1 130 ? 6.432 17.521 12.098 1.00 89.25 130 LYS A CA 1
ATOM 1045 C C . LYS A 1 130 ? 7.557 16.538 11.768 1.00 89.25 130 LYS A C 1
ATOM 1047 O O . LYS A 1 130 ? 7.504 15.389 12.207 1.00 89.25 130 LYS A O 1
ATOM 1052 N N . ASN A 1 131 ? 8.617 17.007 11.107 1.00 89.56 131 ASN A N 1
ATOM 1053 C CA . ASN A 1 131 ? 9.789 16.197 10.772 1.00 89.56 131 ASN A CA 1
ATOM 1054 C C . ASN A 1 131 ? 10.472 15.608 12.013 1.00 89.56 131 ASN A C 1
ATOM 1056 O O . ASN A 1 131 ? 10.840 14.439 12.004 1.00 89.56 131 ASN A O 1
ATOM 1060 N N . GLN A 1 132 ? 10.574 16.353 13.115 1.00 92.56 132 GLN A N 1
ATOM 1061 C CA . GLN A 1 132 ? 11.144 15.832 14.363 1.00 92.56 132 GLN A CA 1
ATOM 1062 C C . GLN A 1 132 ? 10.332 14.676 14.959 1.00 92.56 132 GLN A C 1
ATOM 1064 O O . GLN A 1 132 ? 10.911 13.768 15.560 1.00 92.56 132 GLN A O 1
ATOM 1069 N N . VAL A 1 133 ? 8.999 14.698 14.846 1.00 91.12 133 VAL A N 1
ATOM 1070 C CA . VAL A 1 133 ? 8.163 13.574 15.300 1.00 91.12 133 VAL A CA 1
ATOM 1071 C C . VAL A 1 133 ? 8.385 12.359 14.401 1.00 91.12 133 VAL A C 1
ATOM 1073 O O . VAL A 1 133 ? 8.617 11.265 14.921 1.00 91.12 133 VAL A O 1
ATOM 1076 N N . TYR A 1 134 ? 8.419 12.564 13.083 1.00 90.62 134 TYR A N 1
ATOM 1077 C CA . TYR A 1 134 ? 8.744 11.516 12.116 1.00 90.62 134 TYR A CA 1
ATOM 1078 C C . TYR A 1 134 ? 10.124 10.897 12.367 1.00 90.62 134 TYR A C 1
ATOM 1080 O O . TYR A 1 134 ? 10.237 9.680 12.458 1.00 90.62 134 TYR A O 1
ATOM 1088 N N . GLU A 1 135 ? 11.168 11.703 12.563 1.00 92.56 135 GLU A N 1
ATOM 1089 C CA . GLU A 1 135 ? 12.521 11.212 12.852 1.00 92.56 135 GLU A CA 1
ATOM 1090 C C . GLU A 1 135 ? 12.586 10.408 14.154 1.00 92.56 135 GLU A C 1
ATOM 1092 O O . GLU A 1 135 ? 13.335 9.436 14.255 1.00 92.56 135 GLU A O 1
ATOM 1097 N N . LYS A 1 136 ? 11.813 10.797 15.177 1.00 92.75 136 LYS A N 1
ATOM 1098 C CA . LYS A 1 136 ? 11.710 10.025 16.423 1.00 92.75 136 LYS A CA 1
ATOM 1099 C C . LYS A 1 136 ? 11.045 8.672 16.183 1.00 92.75 136 LYS A C 1
ATOM 1101 O O . LYS A 1 136 ? 11.522 7.676 16.727 1.00 92.75 136 LYS A O 1
ATOM 1106 N N . ALA A 1 137 ? 9.981 8.631 15.379 1.00 91.88 137 ALA A N 1
ATOM 1107 C CA . ALA A 1 137 ? 9.346 7.381 14.977 1.00 91.88 137 ALA A CA 1
ATOM 1108 C C . ALA A 1 137 ? 10.326 6.507 14.175 1.00 91.88 137 ALA A C 1
ATOM 1110 O O . ALA A 1 137 ? 10.547 5.359 14.544 1.00 91.88 137 ALA A O 1
ATOM 1111 N N . GLU A 1 138 ? 11.013 7.069 13.179 1.00 92.62 138 GLU A N 1
ATOM 1112 C CA . GLU A 1 138 ? 12.000 6.365 12.351 1.00 92.62 138 GLU A CA 1
ATOM 1113 C C . GLU A 1 138 ? 13.153 5.790 1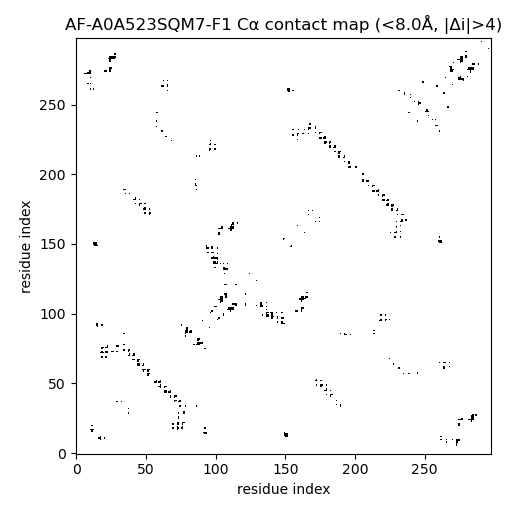3.198 1.00 92.62 138 GLU A C 1
ATOM 1115 O O . GLU A 1 138 ? 13.493 4.614 13.069 1.00 92.62 138 GLU A O 1
ATOM 1120 N N . LYS A 1 139 ? 13.708 6.569 14.140 1.00 94.06 139 LYS A N 1
ATOM 1121 C CA . LYS A 1 139 ? 14.743 6.096 15.082 1.00 94.06 139 LYS A CA 1
ATOM 1122 C C . LYS A 1 139 ? 14.245 4.957 15.968 1.00 94.06 139 LYS A C 1
ATOM 1124 O O . LYS A 1 139 ? 14.971 3.991 16.195 1.00 94.06 139 LYS A O 1
ATOM 1129 N N . LYS A 1 140 ? 13.011 5.054 16.469 1.00 93.44 140 LYS A N 1
ATOM 1130 C CA . LYS A 1 140 ? 12.392 3.973 17.243 1.00 93.44 140 LYS A CA 1
ATOM 1131 C C . LYS A 1 140 ? 12.239 2.717 16.385 1.00 93.44 140 LYS A C 1
ATOM 1133 O O . LYS A 1 140 ? 12.602 1.640 16.843 1.00 93.44 140 LYS A O 1
ATOM 1138 N N . ALA A 1 141 ? 11.756 2.866 15.153 1.00 94.38 141 ALA A N 1
ATOM 1139 C CA . ALA A 1 141 ? 11.573 1.765 14.217 1.00 94.38 141 ALA A CA 1
ATOM 1140 C C . ALA A 1 141 ? 12.885 1.025 13.937 1.00 94.38 141 ALA A C 1
ATOM 1142 O O . ALA A 1 141 ? 12.904 -0.201 13.960 1.00 94.38 141 ALA A O 1
ATOM 1143 N N . GLN A 1 142 ? 13.984 1.763 13.738 1.00 93.69 142 GLN A N 1
ATOM 1144 C CA . GLN A 1 142 ? 15.322 1.190 13.552 1.00 93.69 142 GLN A CA 1
ATOM 1145 C C . GLN A 1 142 ? 15.764 0.363 14.766 1.00 93.69 142 GLN A C 1
ATOM 1147 O O . GLN A 1 142 ? 16.302 -0.727 14.600 1.00 93.69 142 GLN A O 1
ATOM 1152 N N . GLY A 1 143 ? 15.496 0.847 15.982 1.00 94.81 143 GLY A N 1
ATOM 1153 C CA . GLY A 1 143 ? 15.814 0.123 17.215 1.00 94.81 143 GLY A CA 1
ATOM 1154 C C . GLY A 1 143 ? 14.971 -1.135 17.451 1.00 94.81 143 GLY A C 1
ATOM 1155 O O . GLY A 1 143 ? 15.382 -1.986 18.232 1.00 94.81 143 GLY A O 1
ATOM 1156 N N . THR A 1 144 ? 13.817 -1.269 16.789 1.00 95.50 144 THR A N 1
ATOM 1157 C CA . THR A 1 144 ? 12.886 -2.400 16.958 1.00 95.50 144 THR A CA 1
ATOM 1158 C C . THR A 1 144 ? 12.558 -3.093 15.633 1.00 95.50 144 THR A C 1
ATOM 1160 O O . THR A 1 144 ? 11.462 -3.627 15.471 1.00 95.50 144 THR A O 1
ATOM 1163 N N . ILE A 1 145 ? 13.455 -3.037 14.643 1.00 95.88 145 ILE A N 1
ATOM 1164 C CA . ILE A 1 145 ? 13.197 -3.570 13.292 1.00 95.88 145 ILE A CA 1
ATOM 1165 C C . ILE A 1 145 ? 13.124 -5.102 13.263 1.00 95.88 145 ILE A C 1
ATOM 1167 O O . ILE A 1 145 ? 12.397 -5.677 12.448 1.00 95.88 145 ILE A O 1
ATOM 1171 N N . GLU A 1 146 ? 13.844 -5.767 14.168 1.00 95.62 146 GLU A N 1
ATOM 1172 C CA . GLU A 1 146 ? 13.803 -7.225 14.323 1.00 95.62 146 GLU A CA 1
ATOM 1173 C C . GLU A 1 146 ? 12.483 -7.699 14.945 1.00 95.62 146 GLU A C 1
ATOM 1175 O O . GLU A 1 146 ? 11.981 -8.762 14.587 1.00 95.62 146 GLU A O 1
ATOM 1180 N N . ASP A 1 147 ? 11.863 -6.860 15.780 1.00 94.81 147 ASP A N 1
ATOM 1181 C CA . ASP A 1 147 ? 10.569 -7.120 16.425 1.00 94.81 147 ASP A CA 1
ATOM 1182 C C . ASP A 1 147 ? 9.367 -6.702 15.559 1.00 94.81 147 ASP A C 1
ATOM 1184 O O . ASP A 1 147 ? 8.222 -6.703 16.027 1.00 94.81 147 ASP A O 1
ATOM 1188 N N . ARG A 1 148 ? 9.603 -6.302 14.300 1.00 96.88 148 ARG A N 1
ATOM 1189 C CA . ARG A 1 148 ? 8.542 -5.805 13.418 1.00 96.88 148 ARG A CA 1
ATOM 1190 C C . ARG A 1 148 ? 7.462 -6.854 13.181 1.00 96.88 148 ARG A C 1
ATOM 1192 O O . ARG A 1 148 ? 7.727 -8.050 13.036 1.00 96.88 148 ARG A O 1
ATOM 1199 N N . ILE A 1 149 ? 6.226 -6.386 13.053 1.00 97.25 149 ILE A N 1
ATOM 1200 C CA . ILE A 1 149 ? 5.103 -7.244 12.679 1.00 97.25 149 ILE A CA 1
ATOM 1201 C C . ILE A 1 149 ? 5.217 -7.559 11.184 1.00 97.25 149 ILE A C 1
ATOM 1203 O O . ILE A 1 149 ? 5.194 -6.655 10.356 1.00 97.25 149 ILE A O 1
ATOM 1207 N N . ARG A 1 150 ? 5.349 -8.846 10.845 1.00 96.69 150 ARG A N 1
ATOM 1208 C CA . ARG A 1 150 ? 5.420 -9.312 9.447 1.00 96.69 150 ARG A CA 1
ATOM 1209 C C . ARG A 1 150 ? 4.126 -9.946 8.955 1.00 96.69 150 ARG A C 1
ATOM 1211 O O . ARG A 1 150 ? 3.901 -9.981 7.757 1.00 96.69 150 ARG A O 1
ATOM 1218 N N . ASP A 1 151 ? 3.307 -10.466 9.861 1.00 97.25 151 ASP A N 1
ATOM 1219 C CA . ASP A 1 151 ? 2.026 -11.097 9.534 1.00 97.25 151 ASP A CA 1
ATOM 1220 C C . ASP A 1 151 ? 1.009 -10.052 9.048 1.00 97.25 151 ASP A C 1
ATOM 1222 O O . ASP A 1 151 ? 0.861 -8.997 9.675 1.00 97.25 151 ASP A O 1
ATOM 1226 N N . LEU A 1 152 ? 0.336 -10.339 7.929 1.00 96.50 152 LEU A N 1
ATOM 1227 C CA . LEU A 1 152 ? -0.548 -9.380 7.262 1.00 96.50 152 LEU A CA 1
ATOM 1228 C C . LEU A 1 152 ? -1.720 -8.956 8.156 1.00 96.50 152 LEU A C 1
ATOM 1230 O O . LEU A 1 152 ? -1.985 -7.766 8.323 1.00 96.50 152 LEU A O 1
ATOM 1234 N N . ASP A 1 153 ? -2.413 -9.918 8.761 1.00 96.62 153 ASP A N 1
ATOM 1235 C CA . ASP A 1 153 ? -3.598 -9.624 9.565 1.00 96.62 153 ASP A CA 1
ATOM 1236 C C . ASP A 1 153 ? -3.212 -8.972 10.902 1.00 96.62 153 ASP A C 1
ATOM 1238 O O . ASP A 1 153 ? -3.926 -8.104 11.409 1.00 96.62 153 ASP A O 1
ATOM 1242 N N . ARG A 1 154 ? -2.042 -9.301 11.463 1.00 97.81 154 ARG A N 1
ATOM 1243 C CA . ARG A 1 154 ? -1.486 -8.589 12.622 1.00 97.81 154 ARG A CA 1
ATOM 1244 C C . ARG A 1 154 ? -1.093 -7.150 12.294 1.00 97.81 154 ARG A C 1
ATOM 1246 O O . ARG A 1 154 ? -1.227 -6.307 13.178 1.00 97.81 154 ARG A O 1
ATOM 1253 N N . LEU A 1 155 ? -0.637 -6.849 11.075 1.00 97.94 155 LEU A N 1
ATOM 1254 C CA . LEU A 1 155 ? -0.409 -5.466 10.635 1.00 97.94 155 LEU A CA 1
ATOM 1255 C C . LEU A 1 155 ? -1.726 -4.687 10.559 1.00 97.94 155 LEU A C 1
ATOM 1257 O O . LEU A 1 155 ? -1.800 -3.576 11.080 1.00 97.94 155 LEU A O 1
ATOM 1261 N N . VAL A 1 156 ? -2.789 -5.279 10.006 1.00 97.94 156 VAL A N 1
ATOM 1262 C CA . VAL A 1 156 ? -4.125 -4.653 10.004 1.00 97.94 156 VAL A CA 1
ATOM 1263 C C . VAL A 1 156 ? -4.609 -4.398 11.432 1.00 97.94 156 VAL A C 1
ATOM 1265 O O . VAL A 1 156 ? -5.062 -3.297 11.738 1.00 97.94 156 VAL A O 1
ATOM 1268 N N . ASN A 1 157 ? -4.446 -5.370 12.335 1.00 98.00 157 ASN A N 1
ATOM 1269 C CA . ASN A 1 157 ? -4.791 -5.196 13.748 1.00 98.00 157 ASN A CA 1
ATOM 1270 C C . ASN A 1 157 ? -3.966 -4.078 14.404 1.00 98.00 157 ASN A C 1
ATOM 1272 O O . ASN A 1 157 ? -4.516 -3.284 15.159 1.00 98.00 157 ASN A O 1
ATOM 1276 N N . MET A 1 158 ? -2.672 -3.959 14.092 1.00 98.31 158 MET A N 1
ATOM 1277 C CA . MET A 1 158 ? -1.845 -2.846 14.567 1.00 98.31 158 MET A CA 1
ATOM 1278 C C . MET A 1 158 ? -2.418 -1.494 14.113 1.00 98.31 158 MET A C 1
ATOM 1280 O O . MET A 1 158 ? -2.538 -0.579 14.929 1.00 98.31 158 MET A O 1
ATOM 1284 N N . PHE A 1 159 ? -2.805 -1.359 12.841 1.00 98.56 159 PHE A N 1
ATOM 1285 C CA . PHE A 1 159 ? -3.444 -0.138 12.340 1.00 98.56 159 PHE A CA 1
ATOM 1286 C C . PHE A 1 159 ? -4.794 0.125 13.011 1.00 98.56 159 PHE A C 1
ATOM 1288 O O . PHE A 1 159 ? -5.092 1.273 13.334 1.00 98.56 159 PHE A O 1
ATOM 1295 N N . GLU A 1 160 ? -5.582 -0.909 13.301 1.00 97.94 160 GLU A N 1
ATOM 1296 C CA . GLU A 1 160 ? -6.819 -0.771 14.073 1.00 97.94 160 GLU A CA 1
ATOM 1297 C C . GLU A 1 160 ? -6.551 -0.286 15.507 1.00 97.94 160 GLU A C 1
ATOM 1299 O O . GLU A 1 160 ? -7.236 0.605 16.002 1.00 97.94 160 GLU A O 1
ATOM 1304 N N . GLU A 1 161 ? -5.522 -0.798 16.177 1.00 98.25 161 GLU A N 1
ATOM 1305 C CA . GLU A 1 161 ? -5.161 -0.375 17.533 1.00 98.25 161 GLU A CA 1
ATOM 1306 C C . GLU A 1 161 ? -4.623 1.063 17.579 1.00 98.25 161 GLU A C 1
ATOM 1308 O O . GLU A 1 161 ? -4.842 1.788 18.555 1.00 98.25 161 GLU A O 1
ATOM 1313 N N . VAL A 1 162 ? -3.899 1.487 16.539 1.00 98.44 162 VAL A N 1
ATOM 1314 C CA . VAL A 1 162 ? -3.350 2.843 16.443 1.00 98.44 162 VAL A CA 1
ATOM 1315 C C . VAL A 1 162 ? -4.423 3.833 15.994 1.00 98.44 162 VAL A C 1
ATOM 1317 O O . VAL A 1 162 ? -4.593 4.865 16.635 1.00 98.44 162 VAL A O 1
ATOM 1320 N N . PHE A 1 163 ? -5.165 3.549 14.929 1.00 98.25 163 PHE A N 1
ATOM 1321 C CA . PHE A 1 163 ? -6.036 4.516 14.253 1.00 98.25 163 PHE A CA 1
ATOM 1322 C C . PHE A 1 163 ? -7.532 4.215 14.379 1.00 98.25 163 PHE A C 1
ATOM 1324 O O . PHE A 1 163 ? -8.345 5.047 13.979 1.00 98.25 163 PHE A O 1
ATOM 1331 N N . GLY A 1 164 ? -7.923 3.096 14.992 1.00 97.06 164 GLY A N 1
ATOM 1332 C CA . GLY A 1 164 ? -9.317 2.669 15.150 1.00 97.06 164 GLY A CA 1
ATOM 1333 C C . GLY A 1 164 ? -10.263 3.748 15.682 1.00 97.06 164 GLY A C 1
ATOM 1334 O O . GLY A 1 164 ? -11.304 3.961 15.063 1.00 97.06 164 GLY A O 1
ATOM 1335 N N . PRO A 1 165 ? -9.914 4.513 16.741 1.00 96.44 165 PRO A N 1
ATOM 1336 C CA . PRO A 1 165 ? -10.751 5.625 17.197 1.00 96.44 165 PRO A CA 1
ATOM 1337 C C . PRO A 1 165 ? -10.992 6.693 16.123 1.00 96.44 165 PRO A C 1
ATOM 1339 O O . PRO A 1 165 ? -12.072 7.272 16.069 1.00 96.44 165 PRO A O 1
ATOM 1342 N N . SER A 1 166 ? -10.006 6.936 15.253 1.00 95.88 166 SER A N 1
ATOM 1343 C CA . SER A 1 166 ? -10.146 7.876 14.139 1.00 95.88 166 SER A CA 1
ATOM 1344 C C . SER A 1 166 ? -11.018 7.292 13.031 1.00 95.88 166 SER A C 1
ATOM 1346 O O . SER A 1 166 ? -11.965 7.941 12.594 1.00 95.88 166 SER A O 1
ATOM 1348 N N . TYR A 1 167 ? -10.776 6.042 12.628 1.00 96.44 167 TYR A N 1
ATOM 1349 C CA . TYR A 1 167 ? -11.604 5.369 11.622 1.00 96.44 167 TYR A CA 1
ATOM 1350 C C . TYR A 1 167 ? -13.061 5.219 12.067 1.00 96.44 167 TYR A C 1
ATOM 1352 O O . TYR A 1 167 ? -13.971 5.300 11.243 1.00 96.44 167 TYR A O 1
ATOM 1360 N N . PHE A 1 168 ? -13.313 5.050 13.366 1.00 95.69 168 PHE A N 1
ATOM 1361 C CA . PHE A 1 168 ? -14.665 4.971 13.908 1.00 95.69 168 PHE A CA 1
ATOM 1362 C C . PHE A 1 168 ? -15.479 6.233 13.591 1.00 95.69 168 PHE A C 1
ATOM 1364 O O . PHE A 1 168 ? -16.607 6.121 13.110 1.00 95.69 168 PHE A O 1
ATOM 1371 N N . VAL A 1 169 ? -14.891 7.419 13.780 1.00 95.88 169 VAL A N 1
ATOM 1372 C CA . VAL A 1 169 ? -15.592 8.701 13.603 1.00 95.88 169 VAL A CA 1
ATOM 1373 C C . VAL A 1 169 ? -15.540 9.254 12.177 1.00 95.88 169 VAL A C 1
ATOM 1375 O O . VAL A 1 169 ? -16.479 9.931 11.771 1.00 95.88 169 VAL A O 1
ATOM 1378 N N . MET A 1 170 ? -14.489 8.965 11.404 1.00 96.38 170 MET A N 1
ATOM 1379 C CA . MET A 1 170 ? -14.360 9.471 10.031 1.00 96.38 170 MET A CA 1
ATOM 1380 C C . MET A 1 170 ? -15.356 8.776 9.084 1.00 96.38 170 MET A C 1
ATOM 1382 O O . MET A 1 170 ? -15.509 7.550 9.154 1.00 96.38 170 MET A O 1
ATOM 1386 N N . PRO A 1 171 ? -16.038 9.504 8.180 1.00 97.69 171 PRO A N 1
ATOM 1387 C CA . PRO A 1 171 ? -16.795 8.902 7.086 1.00 97.69 171 PRO A CA 1
ATOM 1388 C C . PRO A 1 171 ? -15.898 8.016 6.214 1.00 97.69 171 PRO A C 1
ATOM 1390 O O . PRO A 1 171 ? -14.725 8.322 6.005 1.00 97.69 171 PRO A O 1
ATOM 1393 N N . ILE A 1 172 ? -16.444 6.929 5.660 1.00 98.12 172 ILE A N 1
ATOM 1394 C CA . ILE A 1 172 ? -15.665 6.046 4.773 1.00 98.12 172 ILE A CA 1
ATOM 1395 C C . ILE A 1 172 ? -15.153 6.792 3.531 1.00 98.12 172 ILE A C 1
ATOM 1397 O O . ILE A 1 172 ? -14.062 6.501 3.052 1.00 98.12 172 ILE A O 1
ATOM 1401 N N . GLN A 1 173 ? -15.892 7.798 3.058 1.00 98.44 173 GLN A N 1
ATOM 1402 C CA . GLN A 1 173 ? -15.487 8.662 1.952 1.00 98.44 173 GLN A CA 1
ATOM 1403 C C . GLN A 1 173 ? -14.207 9.437 2.283 1.00 98.44 173 GLN A C 1
ATOM 1405 O O . GLN A 1 173 ? -13.320 9.494 1.447 1.00 98.44 173 GLN A O 1
ATOM 1410 N N . GLU A 1 174 ? -14.071 9.965 3.504 1.00 98.19 174 GLU A N 1
ATOM 1411 C CA . GLU A 1 174 ? -12.868 10.695 3.938 1.00 98.19 174 GLU A CA 1
ATOM 1412 C C . GLU A 1 174 ? -11.647 9.767 4.000 1.00 98.19 174 GLU A C 1
ATOM 1414 O O . GLU A 1 174 ? -10.590 10.100 3.475 1.00 98.19 174 GLU A O 1
ATOM 1419 N N . ILE A 1 175 ? -11.816 8.552 4.535 1.00 98.50 175 ILE A N 1
ATOM 1420 C CA . ILE A 1 175 ? -10.763 7.518 4.536 1.00 98.50 175 ILE A CA 1
ATOM 1421 C C . ILE A 1 175 ? -10.358 7.155 3.100 1.00 98.50 175 ILE A C 1
ATOM 1423 O O . ILE A 1 175 ? -9.180 6.967 2.806 1.00 98.50 175 ILE A O 1
ATOM 1427 N N . THR A 1 176 ? -11.337 7.072 2.199 1.00 98.75 176 THR A N 1
ATOM 1428 C CA . THR A 1 176 ? -11.101 6.737 0.791 1.00 98.75 176 THR A CA 1
ATOM 1429 C C . THR A 1 176 ? -10.425 7.879 0.037 1.00 98.75 176 THR A C 1
ATOM 1431 O O . THR A 1 176 ? -9.574 7.617 -0.804 1.00 98.75 176 THR A O 1
ATOM 1434 N N . PHE A 1 177 ? -10.741 9.136 0.361 1.00 98.62 177 PHE A N 1
ATOM 1435 C CA . PHE A 1 177 ? -10.058 10.291 -0.217 1.00 98.62 177 PHE A CA 1
ATOM 1436 C C . PHE A 1 177 ? -8.587 10.329 0.172 1.00 98.62 177 PHE A C 1
ATOM 1438 O O . PHE A 1 177 ? -7.759 10.473 -0.722 1.00 98.62 177 PHE A O 1
ATOM 1445 N N . HIS A 1 178 ? -8.258 10.097 1.445 1.00 98.25 178 HIS A N 1
ATOM 1446 C CA . HIS A 1 178 ? -6.861 9.968 1.857 1.00 98.25 178 HIS A CA 1
ATOM 1447 C C . HIS A 1 178 ? -6.168 8.806 1.143 1.00 98.25 178 HIS A C 1
ATOM 1449 O O . HIS A 1 178 ? -5.115 8.995 0.557 1.00 98.25 178 HIS A O 1
ATOM 1455 N N . PHE A 1 179 ? -6.795 7.630 1.057 1.00 98.75 179 PHE A N 1
ATOM 1456 C CA . PHE A 1 179 ? -6.237 6.531 0.263 1.00 98.75 179 PHE A CA 1
ATOM 1457 C C . PHE A 1 179 ? -5.916 6.943 -1.190 1.00 98.75 179 PHE A C 1
ATOM 1459 O O . PHE A 1 179 ? -4.835 6.638 -1.688 1.00 98.75 179 PHE A O 1
ATOM 1466 N N . THR A 1 180 ? -6.820 7.654 -1.872 1.00 98.62 180 THR A N 1
ATOM 1467 C CA . THR A 1 180 ? -6.579 8.112 -3.253 1.00 98.62 180 THR A CA 1
ATOM 1468 C C . THR A 1 180 ? -5.554 9.244 -3.360 1.00 98.62 180 THR A C 1
ATOM 1470 O O . THR A 1 180 ? -4.836 9.307 -4.356 1.00 98.62 180 THR A O 1
ATOM 1473 N N . GLU A 1 181 ? -5.478 10.122 -2.358 1.00 98.69 181 GLU A N 1
ATOM 1474 C CA . GLU A 1 181 ? -4.478 11.192 -2.244 1.00 98.69 181 GLU A CA 1
ATOM 1475 C C . GLU A 1 181 ? -3.071 10.586 -2.217 1.00 98.69 181 GLU A C 1
ATOM 1477 O O . GLU A 1 181 ? -2.243 10.903 -3.065 1.00 98.69 181 GLU A O 1
ATOM 1482 N N . GLU A 1 182 ? -2.867 9.593 -1.359 1.00 98.75 182 GLU A N 1
ATOM 1483 C CA . GLU A 1 182 ? -1.586 8.912 -1.130 1.00 98.75 182 GLU A CA 1
ATOM 1484 C C . GLU A 1 182 ? -1.161 8.094 -2.357 1.00 98.75 182 GLU A C 1
ATOM 1486 O O . GLU A 1 182 ? 0.015 8.026 -2.724 1.00 98.75 182 GLU A O 1
ATOM 1491 N N . VAL A 1 183 ? -2.135 7.524 -3.081 1.00 98.81 183 VAL A N 1
ATOM 1492 C CA . VAL A 1 183 ? -1.878 6.896 -4.385 1.00 98.81 183 VAL A CA 1
ATOM 1493 C C . VAL A 1 183 ? -1.362 7.924 -5.408 1.00 98.81 183 VAL A C 1
ATOM 1495 O O . VAL A 1 183 ? -0.499 7.611 -6.240 1.00 98.81 183 VAL A O 1
ATOM 1498 N N . GLY A 1 184 ? -1.872 9.155 -5.349 1.00 98.62 184 GLY A N 1
ATOM 1499 C CA . GLY A 1 184 ? -1.407 10.283 -6.151 1.00 98.62 184 GLY A CA 1
ATOM 1500 C C . GLY A 1 184 ? -0.000 10.750 -5.772 1.00 98.62 184 GLY A C 1
ATOM 1501 O O . GLY A 1 184 ? 0.810 10.998 -6.666 1.00 98.62 184 GLY A O 1
ATOM 1502 N N . GLU A 1 185 ? 0.325 10.802 -4.481 1.00 98.62 185 GLU A N 1
ATOM 1503 C CA . GLU A 1 185 ? 1.653 11.200 -3.996 1.00 98.62 185 GLU A CA 1
ATOM 1504 C C . GLU A 1 185 ? 2.739 10.202 -4.420 1.00 98.62 185 GLU A C 1
ATOM 1506 O O . GLU A 1 185 ? 3.794 10.598 -4.921 1.00 98.62 185 GLU A O 1
ATOM 1511 N N . VAL A 1 186 ? 2.468 8.893 -4.368 1.00 98.56 186 VAL A N 1
ATOM 1512 C CA . VAL A 1 186 ? 3.387 7.894 -4.944 1.00 98.56 186 VAL A CA 1
ATOM 1513 C C . VAL A 1 186 ? 3.564 8.102 -6.456 1.00 98.56 186 VAL A C 1
ATOM 1515 O O . VAL A 1 186 ? 4.682 7.993 -6.972 1.00 98.56 186 VAL A O 1
ATOM 1518 N N . ALA A 1 187 ? 2.488 8.435 -7.184 1.00 98.50 187 ALA A N 1
ATOM 1519 C CA . ALA A 1 187 ? 2.578 8.733 -8.615 1.00 98.50 187 ALA A CA 1
ATOM 1520 C C . ALA A 1 187 ? 3.481 9.948 -8.877 1.00 98.50 187 ALA A C 1
ATOM 1522 O O . ALA A 1 187 ? 4.257 9.945 -9.838 1.00 98.50 187 ALA A O 1
ATOM 1523 N N . GLU A 1 188 ? 3.415 10.971 -8.023 1.00 98.50 188 GLU A N 1
ATOM 1524 C CA . GLU A 1 188 ? 4.314 12.121 -8.066 1.00 98.50 188 GLU A CA 1
ATOM 1525 C C . GLU A 1 188 ? 5.776 11.686 -7.929 1.00 98.50 188 GLU A C 1
ATOM 1527 O O . GLU A 1 188 ? 6.570 12.000 -8.822 1.00 98.50 188 GLU A O 1
ATOM 1532 N N . GLN A 1 189 ? 6.111 10.870 -6.923 1.00 98.19 189 GLN A N 1
ATOM 1533 C CA . GLN A 1 189 ? 7.482 10.382 -6.718 1.00 98.19 189 GLN A CA 1
ATOM 1534 C C . GLN A 1 189 ? 8.007 9.577 -7.921 1.00 98.19 189 GLN A C 1
ATOM 1536 O O . GLN A 1 189 ? 9.156 9.744 -8.341 1.00 98.19 189 GLN A O 1
ATOM 1541 N N . ILE A 1 190 ? 7.164 8.746 -8.546 1.00 97.56 190 ILE A N 1
ATOM 1542 C CA . ILE A 1 190 ? 7.529 8.004 -9.766 1.00 97.56 190 ILE A CA 1
ATOM 1543 C C . ILE A 1 190 ? 7.873 8.967 -10.915 1.00 97.56 190 ILE A C 1
ATOM 1545 O O . ILE A 1 190 ? 8.882 8.783 -11.607 1.00 97.56 190 ILE A O 1
ATOM 1549 N N . ARG A 1 191 ? 7.071 10.021 -11.123 1.00 97.38 191 ARG A N 1
ATOM 1550 C CA . ARG A 1 191 ? 7.360 11.029 -12.158 1.00 97.38 191 ARG A CA 1
ATOM 1551 C C . ARG A 1 191 ? 8.644 11.795 -11.858 1.00 97.38 191 ARG A C 1
ATOM 1553 O O . ARG A 1 191 ? 9.416 12.055 -12.784 1.00 97.38 191 ARG A O 1
ATOM 1560 N N . GLU A 1 192 ? 8.888 12.144 -10.597 1.00 97.44 192 GLU A N 1
ATOM 1561 C CA . GLU A 1 192 ? 10.112 12.836 -10.194 1.00 97.44 192 GLU A CA 1
ATOM 1562 C C . GLU A 1 192 ? 11.365 11.991 -10.449 1.00 97.44 192 GLU A C 1
ATOM 1564 O O . GLU A 1 192 ? 12.344 12.505 -10.998 1.00 97.44 192 GLU A O 1
ATOM 1569 N N . LEU A 1 193 ? 11.333 10.687 -10.148 1.00 95.75 193 LEU A N 1
ATOM 1570 C CA . LEU A 1 193 ? 12.440 9.768 -10.450 1.00 95.75 193 LEU A CA 1
ATOM 1571 C C . LEU A 1 193 ? 12.754 9.727 -11.944 1.00 95.75 193 LEU A C 1
ATOM 1573 O O . LEU A 1 193 ? 13.921 9.796 -12.345 1.00 95.75 193 LEU A O 1
ATOM 1577 N N . ARG A 1 194 ? 11.719 9.672 -12.788 1.00 94.62 194 ARG A N 1
ATOM 1578 C CA . ARG A 1 194 ? 11.890 9.732 -14.242 1.00 94.62 194 ARG A CA 1
ATOM 1579 C C . ARG A 1 194 ? 12.505 11.060 -14.681 1.00 94.62 194 ARG A C 1
ATOM 1581 O O . ARG A 1 194 ? 13.437 11.058 -15.487 1.00 94.62 194 ARG A O 1
ATOM 1588 N N . ALA A 1 195 ? 12.027 12.179 -14.139 1.00 95.88 195 ALA A N 1
ATOM 1589 C CA . ALA A 1 195 ? 12.558 13.502 -14.452 1.00 95.88 195 ALA A CA 1
ATOM 1590 C C . ALA A 1 195 ? 14.041 13.627 -14.063 1.00 95.88 195 ALA A C 1
ATOM 1592 O O . ALA A 1 195 ? 14.847 14.090 -14.870 1.00 95.88 195 ALA A O 1
ATOM 1593 N N . VAL A 1 196 ? 14.429 13.143 -12.877 1.00 96.38 196 VAL A N 1
ATOM 1594 C CA . VAL A 1 196 ? 15.835 13.090 -12.439 1.00 96.38 196 VAL A CA 1
ATOM 1595 C C . VAL A 1 196 ? 16.672 12.224 -13.376 1.00 96.38 196 VAL A C 1
ATOM 1597 O O . VAL A 1 196 ? 17.798 12.594 -13.712 1.00 96.38 196 VAL A O 1
ATOM 1600 N N . ASN A 1 197 ? 16.127 11.110 -13.865 1.00 92.44 197 ASN A N 1
ATOM 1601 C CA . ASN A 1 197 ? 16.840 10.249 -14.801 1.00 92.44 197 ASN A CA 1
ATOM 1602 C C . ASN A 1 197 ? 17.111 10.886 -16.164 1.00 92.44 197 ASN A C 1
ATOM 1604 O O . ASN A 1 197 ? 18.144 10.582 -16.766 1.00 92.44 197 ASN A O 1
ATOM 1608 N N . MET A 1 198 ? 16.241 11.791 -16.606 1.00 94.12 198 MET A N 1
ATOM 1609 C CA . MET A 1 198 ? 16.372 12.518 -17.870 1.00 94.12 198 MET A CA 1
ATOM 1610 C C . MET A 1 198 ? 17.122 13.855 -17.735 1.00 94.12 198 MET A C 1
ATOM 1612 O O . MET A 1 198 ? 17.483 14.453 -18.747 1.00 94.12 198 MET A O 1
ATOM 1616 N N . ALA A 1 199 ? 17.351 14.342 -16.513 1.00 96.06 199 ALA A N 1
ATOM 1617 C CA . ALA A 1 199 ? 17.956 15.648 -16.277 1.00 96.06 199 ALA A CA 1
ATOM 1618 C C . ALA A 1 199 ? 19.455 15.683 -16.660 1.00 96.06 199 ALA A C 1
ATOM 1620 O O . ALA A 1 199 ? 20.192 14.748 -16.330 1.00 96.06 199 ALA A O 1
ATOM 1621 N N . PRO A 1 200 ? 19.944 16.776 -17.284 1.00 96.50 200 PRO A N 1
ATOM 1622 C CA . PRO A 1 200 ? 21.352 16.953 -17.646 1.00 96.50 200 PRO A CA 1
ATOM 1623 C C . PRO A 1 200 ? 22.186 17.436 -16.443 1.00 96.50 200 PRO A C 1
ATOM 1625 O O . PRO A 1 200 ? 22.821 18.488 -16.489 1.00 96.50 200 PRO A O 1
ATOM 1628 N N . ILE A 1 201 ? 22.146 16.688 -15.341 1.00 96.38 201 ILE A N 1
ATOM 1629 C CA . ILE A 1 201 ? 22.894 16.962 -14.104 1.00 96.38 201 ILE A CA 1
ATOM 1630 C C . ILE A 1 201 ? 24.017 15.940 -13.913 1.00 96.38 201 ILE A C 1
ATOM 1632 O O . ILE A 1 201 ? 24.009 14.869 -14.518 1.00 96.38 201 ILE A O 1
ATOM 1636 N N . ASN A 1 202 ? 24.995 16.268 -13.067 1.00 97.31 202 ASN A N 1
ATOM 1637 C CA . ASN A 1 202 ? 26.101 15.356 -12.770 1.00 97.31 202 ASN A CA 1
ATOM 1638 C C . ASN A 1 202 ? 25.633 14.129 -11.956 1.00 97.31 202 ASN A C 1
ATOM 1640 O O . ASN A 1 202 ? 24.639 14.189 -11.229 1.00 97.31 202 ASN A O 1
ATOM 1644 N N . ASP A 1 203 ? 26.389 13.030 -12.030 1.00 95.69 203 ASP A N 1
ATOM 1645 C CA . ASP A 1 203 ? 26.014 11.743 -11.420 1.00 95.69 203 ASP A CA 1
ATOM 1646 C C . ASP A 1 203 ? 25.854 11.792 -9.896 1.00 95.69 203 ASP A C 1
ATOM 1648 O O . ASP A 1 203 ? 25.048 11.047 -9.332 1.00 95.69 203 ASP A O 1
ATOM 1652 N N . ARG A 1 204 ? 26.612 12.659 -9.214 1.00 96.50 204 ARG A N 1
ATOM 1653 C CA . ARG A 1 204 ? 26.516 12.815 -7.758 1.00 96.50 204 ARG A CA 1
ATOM 1654 C C . ARG A 1 204 ? 25.182 13.446 -7.376 1.00 96.50 204 ARG A C 1
ATOM 1656 O O . ARG A 1 204 ? 24.452 12.881 -6.572 1.00 96.50 204 ARG A O 1
ATOM 1663 N N . GLU A 1 205 ? 24.844 14.574 -7.990 1.00 96.56 205 GLU A N 1
ATOM 1664 C CA . GLU A 1 205 ? 23.571 15.258 -7.758 1.00 96.56 205 GLU A CA 1
ATOM 1665 C C . GLU A 1 205 ? 22.380 14.372 -8.142 1.00 96.56 205 GLU A C 1
ATOM 1667 O O . GLU A 1 205 ? 21.384 14.312 -7.418 1.00 96.56 205 GLU A O 1
ATOM 1672 N N . LYS A 1 206 ? 22.507 13.630 -9.247 1.00 95.75 206 LYS A N 1
ATOM 1673 C CA . LYS A 1 206 ? 21.506 12.662 -9.700 1.00 95.75 206 LYS A CA 1
ATOM 1674 C C . LYS A 1 206 ? 21.247 11.579 -8.656 1.00 95.75 206 LYS A C 1
ATOM 1676 O O . LYS A 1 206 ? 20.090 11.309 -8.338 1.00 95.75 206 LYS A O 1
ATOM 1681 N N . ARG A 1 207 ? 22.312 10.997 -8.095 1.00 94.81 207 ARG A N 1
ATOM 1682 C CA . ARG A 1 207 ? 22.233 10.002 -7.018 1.00 94.81 207 ARG A CA 1
ATOM 1683 C C . ARG A 1 207 ? 21.572 10.587 -5.773 1.00 94.81 207 ARG A C 1
ATOM 1685 O O . ARG A 1 207 ? 20.581 10.036 -5.318 1.00 94.81 207 ARG A O 1
ATOM 1692 N N . ASP A 1 208 ? 22.045 11.738 -5.299 1.00 96.12 208 ASP A N 1
ATOM 1693 C CA . ASP A 1 208 ? 21.521 12.373 -4.086 1.00 96.12 208 ASP A CA 1
ATOM 1694 C C . ASP A 1 208 ? 20.023 12.709 -4.216 1.00 96.12 208 ASP A C 1
ATOM 1696 O O . ASP A 1 208 ? 19.262 12.556 -3.259 1.00 96.12 208 ASP A O 1
ATOM 1700 N N . ARG A 1 209 ? 19.573 13.175 -5.393 1.00 97.00 209 ARG A N 1
ATOM 1701 C CA . ARG A 1 209 ? 18.144 13.416 -5.660 1.00 97.00 209 ARG A CA 1
ATOM 1702 C C . ARG A 1 209 ? 17.352 12.116 -5.699 1.00 97.00 209 ARG A C 1
ATOM 1704 O O . ARG A 1 209 ? 16.307 12.043 -5.062 1.00 97.00 209 ARG A O 1
ATOM 1711 N N . ARG A 1 210 ? 17.849 11.104 -6.413 1.00 95.81 210 ARG A N 1
ATOM 1712 C CA . ARG A 1 210 ? 17.195 9.795 -6.511 1.00 95.81 210 ARG A CA 1
ATOM 1713 C C . ARG A 1 210 ? 17.014 9.157 -5.137 1.00 95.81 210 ARG A C 1
ATOM 1715 O O . ARG A 1 210 ? 15.935 8.650 -4.860 1.00 95.81 210 ARG A O 1
ATOM 1722 N N . ASP A 1 211 ? 18.021 9.228 -4.274 1.00 95.50 211 ASP A N 1
ATOM 1723 C CA . ASP A 1 211 ? 17.965 8.635 -2.937 1.00 95.50 211 ASP A CA 1
ATOM 1724 C C . ASP A 1 211 ? 16.909 9.334 -2.060 1.00 95.50 211 ASP A C 1
ATOM 1726 O O . ASP A 1 211 ? 16.147 8.668 -1.360 1.00 95.50 211 ASP A O 1
ATOM 1730 N N . ARG A 1 212 ? 16.786 10.669 -2.154 1.00 96.38 212 ARG A N 1
ATOM 1731 C CA . ARG A 1 212 ? 15.720 11.423 -1.467 1.00 96.38 212 ARG A CA 1
ATOM 1732 C C . ARG A 1 212 ? 14.328 11.059 -1.975 1.00 96.38 212 ARG A C 1
ATOM 1734 O O . ARG A 1 212 ? 13.465 10.749 -1.164 1.00 96.38 212 ARG A O 1
ATOM 1741 N N . ILE A 1 213 ? 14.132 11.055 -3.292 1.00 97.56 213 ILE A N 1
ATOM 1742 C CA . ILE A 1 213 ? 12.832 10.726 -3.895 1.00 97.56 213 ILE A CA 1
ATOM 1743 C C . ILE A 1 213 ? 12.459 9.272 -3.590 1.00 97.56 213 ILE A C 1
ATOM 1745 O O . ILE A 1 213 ? 11.314 8.980 -3.276 1.00 97.56 213 ILE A O 1
ATOM 1749 N N . THR A 1 214 ? 13.430 8.354 -3.597 1.00 97.25 214 THR A N 1
ATOM 1750 C CA . THR A 1 214 ? 13.200 6.956 -3.200 1.00 97.25 214 THR A CA 1
ATOM 1751 C C . THR A 1 214 ? 12.767 6.873 -1.736 1.00 97.25 214 THR A C 1
ATOM 1753 O O . THR A 1 214 ? 11.849 6.124 -1.420 1.00 97.25 214 THR A O 1
ATOM 1756 N N . LYS A 1 215 ? 13.365 7.664 -0.831 1.00 96.19 215 LYS A N 1
ATOM 1757 C CA . LYS A 1 215 ? 12.936 7.706 0.575 1.00 96.19 215 LYS A CA 1
ATOM 1758 C C . LYS A 1 215 ? 11.485 8.178 0.720 1.00 96.19 215 LYS A C 1
ATOM 1760 O O . LYS A 1 215 ? 10.747 7.556 1.480 1.00 96.19 215 LYS A O 1
ATOM 1765 N N . GLU A 1 216 ? 11.078 9.231 0.012 1.00 97.25 216 GLU A N 1
ATOM 1766 C CA . GLU A 1 216 ? 9.684 9.702 0.036 1.00 97.25 216 GLU A CA 1
ATOM 1767 C C . GLU A 1 216 ? 8.737 8.693 -0.630 1.00 97.25 216 GLU A C 1
ATOM 1769 O O . GLU A 1 216 ? 7.735 8.327 -0.031 1.00 97.25 216 GLU A O 1
ATOM 1774 N N . PHE A 1 217 ? 9.111 8.105 -1.773 1.00 98.31 217 PHE A N 1
ATOM 1775 C CA . PHE A 1 217 ? 8.352 7.023 -2.414 1.00 98.31 217 PHE A CA 1
ATOM 1776 C C . PHE A 1 217 ? 8.028 5.884 -1.437 1.00 98.31 217 PHE A C 1
ATOM 1778 O O . PHE A 1 217 ? 6.887 5.435 -1.361 1.00 98.31 217 PHE A O 1
ATOM 1785 N N . LEU A 1 218 ? 9.018 5.420 -0.665 1.00 98.06 218 LEU A N 1
ATOM 1786 C CA . LEU A 1 218 ? 8.817 4.344 0.308 1.00 98.06 218 LEU A CA 1
ATOM 1787 C C . LEU A 1 218 ? 7.869 4.755 1.441 1.00 98.06 218 LEU A C 1
ATOM 1789 O O . LEU A 1 218 ? 7.100 3.925 1.924 1.00 98.06 218 LEU A O 1
ATOM 1793 N N . LYS A 1 219 ? 7.906 6.023 1.863 1.00 97.25 219 LYS A N 1
ATOM 1794 C CA . LYS A 1 219 ? 6.968 6.538 2.861 1.00 97.25 219 LYS A CA 1
ATOM 1795 C C . LYS A 1 219 ? 5.544 6.553 2.318 1.00 97.25 219 LYS A C 1
ATOM 1797 O O . LYS A 1 219 ? 4.657 6.065 3.013 1.00 97.25 219 LYS A O 1
ATOM 1802 N N . GLU A 1 220 ? 5.329 7.058 1.110 1.00 98.50 220 GLU A N 1
ATOM 1803 C CA . GLU A 1 220 ? 3.966 7.162 0.570 1.00 98.50 220 GLU A CA 1
ATOM 1804 C C . GLU A 1 220 ? 3.415 5.785 0.207 1.00 98.50 220 GLU A C 1
ATOM 1806 O O . GLU A 1 220 ? 2.244 5.495 0.429 1.00 98.50 220 GLU A O 1
ATOM 1811 N N . LEU A 1 221 ? 4.278 4.845 -0.185 1.00 98.56 221 LEU A N 1
ATOM 1812 C CA . LEU A 1 221 ? 3.874 3.452 -0.351 1.00 98.56 221 LEU A CA 1
ATOM 1813 C C . LEU A 1 221 ? 3.379 2.816 0.964 1.00 98.56 221 LEU A C 1
ATOM 1815 O O . LEU A 1 221 ? 2.428 2.029 0.954 1.00 98.56 221 LEU A O 1
ATOM 1819 N N . ALA A 1 222 ? 4.003 3.150 2.099 1.00 98.50 222 ALA A N 1
ATOM 1820 C CA . ALA A 1 222 ? 3.528 2.713 3.411 1.00 98.50 222 ALA A CA 1
ATOM 1821 C C . ALA A 1 222 ? 2.182 3.354 3.792 1.00 98.50 222 ALA A C 1
ATOM 1823 O O . ALA A 1 222 ? 1.389 2.702 4.476 1.00 98.50 222 ALA A O 1
ATOM 1824 N N . ASP A 1 223 ? 1.902 4.578 3.341 1.00 98.62 223 ASP A N 1
ATOM 1825 C CA . ASP A 1 223 ? 0.620 5.250 3.591 1.00 98.62 223 ASP A CA 1
ATOM 1826 C C . ASP A 1 223 ? -0.499 4.689 2.738 1.00 98.62 223 ASP A C 1
ATOM 1828 O O . ASP A 1 223 ? -1.560 4.371 3.268 1.00 98.62 223 ASP A O 1
ATOM 1832 N N . VAL A 1 224 ? -0.244 4.424 1.457 1.00 98.81 224 VAL A N 1
ATOM 1833 C CA . VAL A 1 224 ? -1.192 3.694 0.610 1.00 98.81 224 VAL A CA 1
ATOM 1834 C C . VAL A 1 224 ? -1.616 2.390 1.298 1.00 98.81 224 VAL A C 1
ATOM 1836 O O . VAL A 1 224 ? -2.810 2.112 1.425 1.00 98.81 224 VAL A O 1
ATOM 1839 N N . PHE A 1 225 ? -0.662 1.616 1.828 1.00 98.75 225 PHE A N 1
ATOM 1840 C CA . PHE A 1 225 ? -0.975 0.391 2.565 1.00 98.75 225 PHE A CA 1
ATOM 1841 C C . PHE A 1 225 ? -1.736 0.643 3.881 1.00 98.75 225 PHE A C 1
ATOM 1843 O O . PHE A 1 225 ? -2.683 -0.089 4.191 1.00 98.75 225 PHE A O 1
ATOM 1850 N N . SER A 1 226 ? -1.364 1.667 4.658 1.00 98.62 226 SER A N 1
ATOM 1851 C CA . SER A 1 226 ? -2.041 1.994 5.921 1.00 98.62 226 SER A CA 1
ATOM 1852 C C . SER A 1 226 ? -3.502 2.398 5.693 1.00 98.62 226 SER A C 1
ATOM 1854 O O . SER A 1 226 ? -4.397 1.925 6.401 1.00 98.62 226 SER A O 1
ATOM 1856 N N . TRP A 1 227 ? -3.777 3.189 4.655 1.00 98.69 227 TRP A N 1
ATOM 1857 C CA . TRP A 1 227 ? -5.126 3.611 4.303 1.00 98.69 227 TRP A CA 1
ATOM 1858 C C . TRP A 1 227 ? -5.958 2.482 3.701 1.00 98.69 227 TRP A C 1
ATOM 1860 O O . TRP A 1 227 ? -7.138 2.377 4.033 1.00 98.69 227 TRP A O 1
ATOM 1870 N N . MET A 1 228 ? -5.361 1.560 2.937 1.00 98.69 228 MET A N 1
ATOM 1871 C CA . MET A 1 228 ? -6.038 0.314 2.547 1.00 98.69 228 MET A CA 1
ATOM 1872 C C . MET A 1 228 ? -6.499 -0.489 3.769 1.00 98.69 228 MET A C 1
ATOM 1874 O O . MET A 1 228 ? -7.639 -0.963 3.808 1.00 98.69 228 MET A O 1
ATOM 1878 N N . CYS A 1 229 ? -5.647 -0.606 4.796 1.00 98.62 229 CYS A N 1
ATOM 1879 C CA . CYS A 1 229 ? -6.030 -1.222 6.068 1.00 98.62 229 CYS A CA 1
ATOM 1880 C C . CYS A 1 229 ? -7.174 -0.441 6.732 1.00 98.62 229 CYS A C 1
ATOM 1882 O O . CYS A 1 229 ? -8.143 -1.045 7.192 1.00 98.62 229 CYS A O 1
ATOM 1884 N N . GLY A 1 230 ? -7.101 0.894 6.738 1.00 98.38 230 GLY A N 1
ATOM 1885 C CA . GLY A 1 230 ? -8.147 1.779 7.255 1.00 98.38 230 GLY A CA 1
ATOM 1886 C C . GLY A 1 230 ? -9.506 1.582 6.580 1.00 98.38 230 GLY A C 1
ATOM 1887 O O . GLY A 1 230 ? -10.525 1.510 7.273 1.00 98.38 230 GLY A O 1
ATOM 1888 N N . ILE A 1 231 ? -9.534 1.416 5.253 1.00 98.62 231 ILE A N 1
ATOM 1889 C CA . ILE A 1 231 ? -10.761 1.110 4.504 1.00 98.62 231 ILE A CA 1
ATOM 1890 C C . ILE A 1 231 ? -11.308 -0.252 4.931 1.00 98.62 231 ILE A C 1
ATOM 1892 O O . ILE A 1 231 ? -12.484 -0.333 5.280 1.00 98.62 231 ILE A O 1
ATOM 1896 N N . LEU A 1 232 ? -10.483 -1.305 4.987 1.00 97.88 232 LEU A N 1
ATOM 1897 C CA . LEU A 1 232 ? -10.936 -2.633 5.427 1.00 97.88 232 LEU A CA 1
ATOM 1898 C C . LEU A 1 232 ? -11.491 -2.609 6.863 1.00 97.88 232 LEU A C 1
ATOM 1900 O O . LEU A 1 232 ? -12.530 -3.210 7.142 1.00 97.88 232 LEU A O 1
ATOM 1904 N N . ILE A 1 233 ? -10.833 -1.892 7.778 1.00 97.25 233 ILE A N 1
ATOM 1905 C CA . ILE A 1 233 ? -11.300 -1.709 9.160 1.00 97.25 233 ILE A CA 1
ATOM 1906 C C . ILE A 1 233 ? -12.656 -0.996 9.167 1.00 97.25 233 ILE A C 1
ATOM 1908 O O . ILE A 1 233 ? -13.594 -1.461 9.818 1.00 97.25 233 ILE A O 1
ATOM 1912 N N . LYS A 1 234 ? -12.798 0.101 8.413 1.00 97.19 234 LYS A N 1
ATOM 1913 C CA . LYS A 1 234 ? -14.059 0.846 8.331 1.00 97.19 234 LYS A CA 1
ATOM 1914 C C . LYS A 1 234 ? -15.180 0.006 7.732 1.00 97.19 234 LYS A C 1
ATOM 1916 O O . LYS A 1 234 ? -16.286 0.013 8.262 1.00 97.19 234 LYS A O 1
ATOM 1921 N N . VAL A 1 235 ? -14.892 -0.739 6.672 1.00 95.88 235 VAL A N 1
ATOM 1922 C CA . VAL A 1 235 ? -15.831 -1.668 6.044 1.00 95.88 235 VAL A CA 1
ATOM 1923 C C . VAL A 1 235 ? -16.293 -2.716 7.058 1.00 95.88 235 VAL A C 1
ATOM 1925 O O . VAL A 1 235 ? -17.492 -2.888 7.229 1.00 95.88 235 VAL A O 1
ATOM 1928 N N . ASN A 1 236 ? -15.392 -3.325 7.832 1.00 94.19 236 ASN A N 1
ATOM 1929 C CA . ASN A 1 236 ? -15.772 -4.257 8.901 1.00 94.19 236 ASN A CA 1
ATOM 1930 C C . ASN A 1 236 ? -16.694 -3.632 9.967 1.00 94.19 236 ASN A C 1
ATOM 1932 O O . ASN A 1 236 ? -17.616 -4.297 10.439 1.00 94.19 236 ASN A O 1
ATOM 1936 N N . LEU A 1 237 ? -16.481 -2.362 10.333 1.00 93.31 237 LEU A N 1
ATOM 1937 C CA . LEU A 1 237 ? -17.366 -1.639 11.258 1.00 93.31 237 LEU A CA 1
ATOM 1938 C C . LEU A 1 237 ? -18.766 -1.400 10.669 1.00 93.31 237 LEU A C 1
ATOM 1940 O O . LEU A 1 237 ? -19.748 -1.396 11.408 1.00 93.31 237 LEU A O 1
ATOM 1944 N N . LEU A 1 238 ? -18.861 -1.196 9.353 1.00 92.12 238 LEU A N 1
ATOM 1945 C CA . LEU A 1 238 ? -20.124 -0.956 8.652 1.00 92.12 238 LEU A CA 1
ATOM 1946 C C . LEU A 1 238 ? -20.887 -2.266 8.388 1.00 92.12 238 LEU A C 1
ATOM 1948 O O . LEU A 1 238 ? -22.088 -2.326 8.647 1.00 92.12 238 LEU A O 1
ATOM 1952 N N . ILE A 1 239 ? -20.185 -3.322 7.957 1.00 85.44 239 ILE A N 1
ATOM 1953 C CA . ILE A 1 239 ? -20.738 -4.659 7.662 1.00 85.44 239 ILE A CA 1
ATOM 1954 C C . ILE A 1 239 ? -21.197 -5.391 8.919 1.00 85.44 239 ILE A C 1
ATOM 1956 O O . ILE A 1 239 ? -22.107 -6.207 8.835 1.00 85.44 239 ILE A O 1
ATOM 1960 N N . GLY A 1 240 ? -20.658 -5.071 10.100 1.00 67.50 240 GLY A N 1
ATOM 1961 C CA . GLY A 1 240 ? -21.205 -5.556 11.374 1.00 67.50 240 GLY A CA 1
ATOM 1962 C C . GLY A 1 240 ? -22.706 -5.272 11.578 1.00 67.50 240 GLY A C 1
ATOM 1963 O O . GLY A 1 240 ? -23.259 -5.699 12.583 1.00 67.50 240 GLY A O 1
ATOM 1964 N N . ASN A 1 241 ? -23.360 -4.580 10.639 1.00 59.78 241 ASN A N 1
ATOM 1965 C CA . ASN A 1 241 ? -24.791 -4.306 10.598 1.00 59.78 241 ASN A CA 1
ATOM 1966 C C . ASN A 1 241 ? -25.522 -4.903 9.367 1.00 59.78 241 ASN A C 1
ATOM 1968 O O . ASN A 1 241 ? -26.683 -4.558 9.166 1.00 59.78 241 ASN A O 1
ATOM 1972 N N . VAL A 1 242 ? -24.879 -5.719 8.514 1.00 61.44 242 VAL A N 1
ATOM 1973 C CA . VAL A 1 242 ? -25.445 -6.174 7.222 1.00 61.44 242 VAL A CA 1
ATOM 1974 C C . VAL A 1 242 ? -25.171 -7.664 6.955 1.00 61.44 242 VAL A C 1
ATOM 1976 O O . VAL A 1 242 ? -24.020 -8.071 6.791 1.00 61.44 242 VAL A O 1
ATOM 1979 N N . ASP A 1 243 ? -26.236 -8.465 6.843 1.00 66.88 243 ASP A N 1
ATOM 1980 C CA . ASP A 1 243 ? -26.178 -9.927 6.654 1.00 66.88 243 ASP A CA 1
ATOM 1981 C C . ASP A 1 243 ? -25.719 -10.363 5.246 1.00 66.88 243 ASP A C 1
ATOM 1983 O O . ASP A 1 243 ? -25.046 -11.386 5.096 1.00 66.88 243 ASP A O 1
ATOM 1987 N N . ASP A 1 244 ? -26.005 -9.567 4.209 1.00 64.81 244 ASP A N 1
ATOM 1988 C CA . ASP A 1 244 ? -25.773 -9.943 2.805 1.00 64.81 244 ASP A CA 1
ATOM 1989 C C . ASP A 1 244 ? -24.302 -10.264 2.497 1.00 64.81 244 ASP A C 1
ATOM 1991 O O . ASP A 1 244 ? -23.993 -11.208 1.769 1.00 64.81 244 ASP A O 1
ATOM 1995 N N . ILE A 1 245 ? -23.361 -9.540 3.106 1.00 69.06 245 ILE A N 1
ATOM 1996 C CA . ILE A 1 245 ? -21.929 -9.725 2.834 1.00 69.06 245 ILE A CA 1
ATOM 1997 C C . ILE A 1 245 ? -21.381 -10.951 3.564 1.00 69.06 245 ILE A C 1
ATOM 1999 O O . ILE A 1 245 ? -20.464 -11.607 3.075 1.00 69.06 245 ILE A O 1
ATOM 2003 N N . LEU A 1 246 ? -21.953 -11.323 4.709 1.00 70.94 246 LEU A N 1
ATOM 2004 C CA . LEU A 1 246 ? -21.552 -12.545 5.407 1.00 70.94 246 LEU A CA 1
ATOM 2005 C C . LEU A 1 246 ? -21.840 -13.782 4.546 1.00 70.94 246 LEU A C 1
ATOM 2007 O O . LEU A 1 246 ? -21.007 -14.694 4.491 1.00 70.94 246 LEU A O 1
ATOM 2011 N N . SER A 1 247 ? -22.953 -13.769 3.805 1.00 75.56 247 SER A N 1
ATOM 2012 C CA . SER A 1 247 ? -23.312 -14.846 2.878 1.00 75.56 247 SER A CA 1
ATOM 2013 C C . SER A 1 247 ? -22.277 -15.025 1.755 1.00 75.56 247 SER A C 1
ATOM 2015 O O . SER A 1 247 ? -21.869 -16.148 1.457 1.00 75.56 247 SER A O 1
ATOM 2017 N N . GLU A 1 248 ? -21.740 -13.921 1.229 1.00 78.31 248 GLU A N 1
ATOM 2018 C CA . GLU A 1 248 ? -20.693 -13.885 0.199 1.00 78.31 248 GLU A CA 1
ATOM 2019 C C . GLU A 1 248 ? -19.350 -14.476 0.660 1.00 78.31 248 GLU A C 1
ATOM 2021 O O . GLU A 1 248 ? -18.519 -14.881 -0.158 1.00 78.31 248 GLU A O 1
ATOM 2026 N N . PHE A 1 249 ? -19.113 -14.533 1.970 1.00 75.56 249 PHE A N 1
ATOM 2027 C CA . PHE A 1 249 ? -17.954 -15.201 2.571 1.00 75.56 249 PHE A CA 1
ATOM 2028 C C . PHE A 1 249 ? -18.301 -16.598 3.115 1.00 75.56 249 PHE A C 1
ATOM 2030 O O . PHE A 1 249 ? -17.509 -17.192 3.848 1.00 75.56 249 PHE A O 1
ATOM 2037 N N . GLY A 1 250 ? -19.473 -17.137 2.759 1.00 72.88 250 GLY A N 1
ATOM 2038 C CA . GLY A 1 250 ? -19.932 -18.464 3.171 1.00 72.88 250 GLY A CA 1
ATOM 2039 C C . GLY A 1 250 ? -20.216 -18.579 4.669 1.00 72.88 250 GLY A C 1
ATOM 2040 O O . GLY A 1 250 ? -20.100 -19.671 5.229 1.00 72.88 250 GLY A O 1
ATOM 2041 N N . ARG A 1 251 ? -20.535 -17.467 5.342 1.00 72.06 251 ARG A N 1
ATOM 2042 C CA . ARG A 1 251 ? -20.791 -17.427 6.787 1.00 72.06 251 ARG A CA 1
ATOM 2043 C C . ARG A 1 251 ? -22.292 -17.495 7.065 1.00 72.06 251 ARG A C 1
ATOM 2045 O O . ARG A 1 251 ? -23.088 -16.877 6.368 1.00 72.06 251 ARG A O 1
ATOM 2052 N N . SER A 1 252 ? -22.668 -18.266 8.085 1.00 64.06 252 SER A N 1
ATOM 2053 C CA . SER A 1 252 ? -24.048 -18.365 8.569 1.00 64.06 252 SER A CA 1
ATOM 2054 C C . SER A 1 252 ? -24.413 -17.193 9.487 1.00 64.06 252 SER A C 1
ATOM 2056 O O . SER A 1 252 ? -23.539 -16.656 10.175 1.00 64.06 252 SER A O 1
ATOM 2058 N N . GLU A 1 253 ? -25.707 -16.868 9.556 1.00 60.78 253 GLU A N 1
ATOM 2059 C CA . GLU A 1 253 ? -26.278 -15.890 10.495 1.00 60.78 253 GLU A CA 1
ATOM 2060 C C . GLU A 1 253 ? -25.771 -16.122 11.935 1.00 60.78 253 GLU A C 1
ATOM 2062 O O . GLU A 1 253 ? -25.708 -17.255 12.421 1.00 60.78 253 GLU A O 1
ATOM 2067 N N . GLY A 1 254 ? -25.375 -15.041 12.618 1.00 60.16 254 GLY A N 1
ATOM 2068 C CA . GLY A 1 254 ? -24.997 -15.047 14.040 1.00 60.16 254 GLY A CA 1
ATOM 2069 C C . GLY A 1 254 ? -23.498 -15.141 14.366 1.00 60.16 254 GLY A C 1
ATOM 2070 O O . GLY A 1 254 ? -23.135 -15.017 15.536 1.00 60.16 254 GLY A O 1
ATOM 2071 N N . SER A 1 255 ? -22.603 -15.306 13.382 1.00 59.78 255 SER A N 1
ATOM 2072 C CA . SER A 1 255 ? -21.147 -15.244 13.607 1.00 59.78 255 SER A CA 1
ATOM 2073 C C . SER A 1 255 ? -20.579 -13.879 13.208 1.00 59.78 255 SER A C 1
ATOM 2075 O O . SER A 1 255 ? -20.103 -13.686 12.089 1.00 59.78 255 SER A O 1
ATOM 2077 N N . PHE A 1 256 ? -20.601 -12.918 14.137 1.00 64.88 256 PHE A N 1
ATOM 2078 C CA . PHE A 1 256 ? -19.917 -11.632 13.963 1.00 64.88 256 PHE A CA 1
ATOM 2079 C C . PHE A 1 256 ? -18.403 -11.823 14.055 1.00 64.88 256 PHE A C 1
ATOM 2081 O O . PHE A 1 256 ? -17.786 -11.662 15.109 1.00 64.88 256 PHE A O 1
ATOM 2088 N N . ARG A 1 257 ? -17.791 -12.190 12.932 1.00 78.06 257 ARG A N 1
ATOM 2089 C CA . ARG A 1 257 ? -16.340 -12.217 12.771 1.00 78.06 257 ARG A CA 1
ATOM 2090 C C . ARG A 1 257 ? -15.939 -11.171 11.739 1.00 78.06 257 ARG A C 1
ATOM 2092 O O . ARG A 1 257 ? -16.541 -11.096 10.674 1.00 78.06 257 ARG A O 1
ATOM 2099 N N . LYS A 1 258 ? -14.902 -10.385 12.035 1.00 89.19 258 LYS A N 1
ATOM 2100 C CA . LYS A 1 258 ? -14.311 -9.450 11.066 1.00 89.19 258 LYS A CA 1
ATOM 2101 C C . LYS A 1 258 ? -13.782 -10.217 9.850 1.00 89.19 258 LYS A C 1
ATOM 2103 O O . LYS A 1 258 ? -13.300 -11.341 9.994 1.00 89.19 258 LYS A O 1
ATOM 2108 N N . ILE A 1 259 ? -13.905 -9.631 8.667 1.00 91.88 259 ILE A N 1
ATOM 2109 C CA . ILE A 1 259 ? -13.247 -10.092 7.444 1.00 91.88 259 ILE A CA 1
ATOM 2110 C C . ILE A 1 259 ? -11.779 -9.687 7.552 1.00 91.88 259 ILE A C 1
ATOM 2112 O O . ILE A 1 259 ? -11.480 -8.503 7.734 1.00 91.88 259 ILE A O 1
ATOM 2116 N N . THR A 1 260 ? -10.867 -10.653 7.480 1.00 94.69 260 THR A N 1
ATOM 2117 C CA . THR A 1 260 ? -9.429 -10.363 7.492 1.00 94.69 260 THR A CA 1
ATOM 2118 C C . THR A 1 260 ? -8.908 -10.072 6.085 1.00 94.69 260 THR A C 1
ATOM 2120 O O . THR A 1 260 ? -9.561 -10.363 5.074 1.00 94.69 260 THR A O 1
ATOM 2123 N N . PHE A 1 261 ? -7.721 -9.474 5.996 1.00 95.19 261 PHE A N 1
ATOM 2124 C CA . PHE A 1 261 ? -7.113 -9.192 4.700 1.00 95.19 261 PHE A CA 1
ATOM 2125 C C . PHE A 1 261 ? -6.689 -10.508 4.034 1.00 95.19 261 PHE A C 1
ATOM 2127 O O . PHE A 1 261 ? -6.929 -10.709 2.845 1.00 95.19 261 PHE A O 1
ATOM 2134 N N . SER A 1 262 ? -6.175 -11.466 4.810 1.00 95.06 262 SER A N 1
ATOM 2135 C CA . SER A 1 262 ? -5.871 -12.809 4.301 1.00 95.06 262 SER A CA 1
ATOM 2136 C C . SER A 1 262 ? -7.108 -13.523 3.747 1.00 95.06 262 SER A C 1
ATOM 2138 O O . SER A 1 262 ? -7.021 -14.152 2.695 1.00 95.06 262 SER A O 1
ATOM 2140 N N . GLU A 1 263 ? -8.273 -13.417 4.400 1.00 93.69 263 GLU A N 1
ATOM 2141 C CA . GLU A 1 263 ? -9.536 -13.988 3.892 1.00 93.69 263 GLU A CA 1
ATOM 2142 C C . GLU A 1 263 ? -9.959 -13.345 2.566 1.00 93.69 263 GLU A C 1
ATOM 2144 O O . GLU A 1 263 ? -10.413 -14.032 1.648 1.00 93.69 263 GLU A O 1
ATOM 2149 N N . THR A 1 264 ? -9.749 -12.034 2.443 1.00 94.38 264 THR A N 1
ATOM 2150 C CA . THR A 1 264 ? -9.976 -11.287 1.203 1.00 94.38 264 THR A CA 1
ATOM 2151 C C . THR A 1 264 ? -9.096 -11.827 0.071 1.00 94.38 264 THR A C 1
ATOM 2153 O O . THR A 1 264 ? -9.600 -12.162 -1.002 1.00 94.38 264 THR A O 1
ATOM 2156 N N . LEU A 1 265 ? -7.793 -12.004 0.312 1.00 96.12 265 LEU A N 1
ATOM 2157 C CA . LEU A 1 265 ? -6.877 -12.575 -0.683 1.00 96.12 265 LEU A CA 1
ATOM 2158 C C . LEU A 1 265 ? -7.222 -14.031 -1.013 1.00 96.12 265 LEU A C 1
ATOM 2160 O O . LEU A 1 265 ? -7.194 -14.416 -2.181 1.00 96.12 265 LEU A O 1
ATOM 2164 N N . GLN A 1 266 ? -7.605 -14.831 -0.016 1.00 94.56 266 GLN A N 1
ATOM 2165 C CA . GLN A 1 266 ? -8.039 -16.212 -0.228 1.00 94.56 266 GLN A CA 1
ATOM 2166 C C . GLN A 1 266 ? -9.249 -16.297 -1.160 1.00 94.56 266 GLN A C 1
ATOM 2168 O O . GLN A 1 266 ? -9.248 -17.127 -2.067 1.00 94.56 266 GLN A O 1
ATOM 2173 N N . LYS A 1 267 ? -10.243 -15.416 -0.994 1.00 93.62 267 LYS A N 1
ATOM 2174 C CA . LYS A 1 267 ? -11.436 -15.388 -1.853 1.00 93.62 267 LYS A CA 1
ATOM 2175 C C . LYS A 1 267 ? -11.082 -15.149 -3.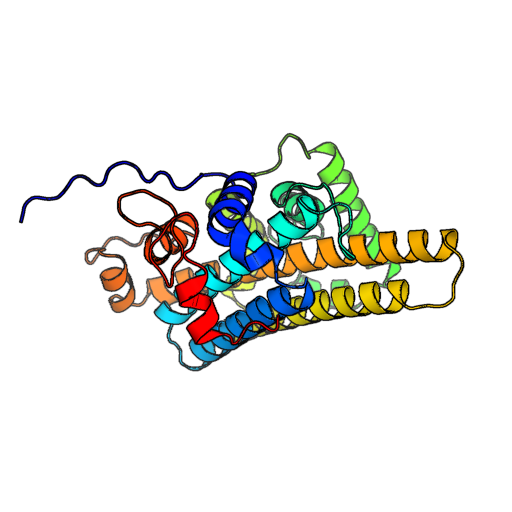325 1.00 93.62 267 LYS A C 1
ATOM 2177 O O . LYS A 1 267 ? -11.609 -15.837 -4.196 1.00 93.62 267 LYS A O 1
ATOM 2182 N N . TYR A 1 268 ? -10.196 -14.196 -3.613 1.00 95.38 268 TYR A N 1
ATOM 2183 C CA . TYR A 1 268 ? -9.975 -13.739 -4.993 1.00 95.38 268 TYR A CA 1
ATOM 2184 C C . TYR A 1 268 ? -8.775 -14.381 -5.697 1.00 95.38 268 TYR A C 1
ATOM 2186 O O . TYR A 1 268 ? -8.800 -14.541 -6.920 1.00 95.38 268 TYR A O 1
ATOM 2194 N N . TYR A 1 269 ? -7.752 -14.798 -4.952 1.00 96.25 269 TYR A N 1
ATOM 2195 C CA . TYR A 1 269 ? -6.461 -15.206 -5.512 1.00 96.25 269 TYR A CA 1
ATOM 2196 C C . TYR A 1 269 ? -6.051 -16.641 -5.196 1.00 96.25 269 TYR A C 1
ATOM 2198 O O . TYR A 1 269 ? -5.015 -17.081 -5.689 1.00 96.25 269 TYR A O 1
ATOM 2206 N N . ILE A 1 270 ? -6.841 -17.393 -4.427 1.00 94.81 270 ILE A N 1
ATOM 2207 C CA . ILE A 1 270 ? -6.545 -18.802 -4.157 1.00 94.81 270 ILE A CA 1
ATOM 2208 C C . ILE A 1 270 ? -7.439 -19.709 -5.007 1.00 94.81 270 ILE A C 1
ATOM 2210 O O . ILE A 1 270 ? -8.648 -19.502 -5.129 1.00 94.81 270 ILE A O 1
ATOM 2214 N N . ASP A 1 271 ? -6.825 -20.718 -5.624 1.00 93.31 271 ASP A N 1
ATOM 2215 C CA . ASP A 1 271 ? -7.494 -21.796 -6.352 1.00 93.31 271 ASP A CA 1
ATOM 2216 C C . ASP A 1 271 ? -6.848 -23.135 -6.009 1.00 93.31 271 ASP A C 1
ATOM 2218 O O . ASP A 1 271 ? -5.626 -23.263 -6.053 1.00 93.31 271 ASP A O 1
ATOM 2222 N N . ASP A 1 272 ? -7.660 -24.116 -5.617 1.00 90.69 272 ASP A N 1
ATOM 2223 C CA . ASP A 1 272 ? -7.207 -25.427 -5.121 1.00 90.69 272 ASP A CA 1
ATOM 2224 C C . ASP A 1 272 ? -6.039 -25.339 -4.108 1.00 90.69 272 ASP A C 1
ATOM 2226 O O . ASP A 1 272 ? -5.101 -26.135 -4.112 1.00 90.69 272 ASP A O 1
ATOM 2230 N N . GLY A 1 273 ? -6.091 -24.327 -3.233 1.00 89.38 273 GLY A N 1
ATOM 2231 C CA . GLY A 1 273 ? -5.094 -24.082 -2.189 1.00 89.38 273 GLY A CA 1
ATOM 2232 C C . GLY A 1 273 ? -3.854 -23.301 -2.627 1.00 89.38 273 GLY A C 1
ATOM 2233 O O . GLY A 1 273 ? -3.034 -23.015 -1.766 1.00 89.38 273 GLY A O 1
ATOM 2234 N N . ARG A 1 274 ? -3.727 -22.909 -3.901 1.00 92.56 274 ARG A N 1
ATOM 2235 C CA . ARG A 1 274 ? -2.555 -22.207 -4.449 1.00 92.56 274 ARG A CA 1
ATOM 2236 C C . ARG A 1 274 ? -2.865 -20.776 -4.854 1.00 92.56 274 ARG A C 1
ATOM 2238 O O . ARG A 1 274 ? -3.954 -20.498 -5.349 1.00 92.56 274 ARG A O 1
ATOM 2245 N N . LEU A 1 275 ? -1.876 -19.892 -4.724 1.00 94.94 275 LEU A N 1
ATOM 2246 C CA . LEU A 1 275 ? -1.954 -18.527 -5.248 1.00 94.94 275 LEU A CA 1
ATOM 2247 C C . LEU A 1 275 ? -1.921 -18.543 -6.779 1.00 94.94 275 LEU A C 1
ATOM 2249 O O . LEU A 1 275 ? -0.990 -19.089 -7.375 1.00 94.94 275 LEU A O 1
ATOM 2253 N N . VAL A 1 276 ? -2.926 -17.936 -7.404 1.00 96.19 276 VAL A N 1
ATOM 2254 C CA . VAL A 1 276 ? -3.102 -17.870 -8.857 1.00 96.19 276 VAL A CA 1
ATOM 2255 C C . VAL A 1 276 ? -3.406 -16.451 -9.316 1.00 96.19 276 VAL A C 1
ATOM 2257 O O . VAL A 1 276 ? -3.916 -15.628 -8.562 1.00 96.19 276 VAL A O 1
ATOM 2260 N N . CYS A 1 277 ? -3.163 -16.169 -10.594 1.00 96.00 277 CYS A N 1
ATOM 2261 C CA . CYS A 1 277 ? -3.634 -14.935 -11.205 1.00 96.00 277 CYS A CA 1
ATOM 2262 C C . CYS A 1 277 ? -5.171 -14.896 -11.246 1.00 96.00 277 CYS A C 1
ATOM 2264 O O . CYS A 1 277 ? -5.809 -15.840 -11.727 1.00 96.00 277 CYS A O 1
ATOM 2266 N N . ARG A 1 278 ? -5.760 -13.773 -10.813 1.00 93.81 278 ARG A N 1
ATOM 2267 C CA . ARG A 1 278 ? -7.218 -13.562 -10.774 1.00 93.81 278 ARG A CA 1
ATOM 2268 C C . ARG A 1 278 ? -7.894 -13.791 -12.131 1.00 93.81 278 ARG A C 1
ATOM 2270 O O . ARG A 1 278 ? -8.941 -14.426 -12.191 1.00 93.81 278 ARG A O 1
ATOM 2277 N N . THR A 1 279 ? -7.283 -13.327 -13.221 1.00 91.69 279 THR A N 1
ATOM 2278 C CA . THR A 1 279 ? -7.861 -13.384 -14.575 1.00 91.69 279 THR A CA 1
ATOM 2279 C C . THR A 1 279 ? -7.740 -14.765 -15.213 1.00 91.69 279 THR A C 1
ATOM 2281 O O . THR A 1 279 ? -8.704 -15.297 -15.758 1.00 91.69 279 THR A O 1
ATOM 2284 N N . CYS A 1 280 ? -6.541 -15.357 -15.197 1.00 93.50 280 CYS A N 1
ATOM 2285 C CA . CYS A 1 280 ? -6.291 -16.605 -15.919 1.00 93.50 280 CYS A CA 1
ATOM 2286 C C . CYS A 1 280 ? -6.437 -17.873 -15.070 1.00 93.50 280 CYS A C 1
ATOM 2288 O O . CYS A 1 280 ? -6.463 -18.957 -15.666 1.00 93.50 280 CYS A O 1
ATOM 2290 N N . ARG A 1 281 ? -6.521 -17.730 -13.737 1.00 94.62 281 ARG A N 1
ATOM 2291 C CA . ARG A 1 281 ? -6.549 -18.807 -12.731 1.00 94.62 281 ARG A CA 1
ATOM 2292 C C . ARG A 1 281 ? -5.359 -19.767 -12.842 1.00 94.62 281 ARG A C 1
ATOM 2294 O O . ARG A 1 281 ? -5.495 -20.973 -12.671 1.00 94.62 281 ARG A O 1
ATOM 2301 N N . ARG A 1 282 ? -4.177 -19.237 -13.179 1.00 94.94 282 ARG A N 1
ATOM 2302 C CA . ARG A 1 282 ? -2.918 -19.996 -13.295 1.00 94.94 282 ARG A CA 1
ATOM 2303 C C . ARG A 1 282 ? -1.796 -19.371 -12.474 1.00 94.94 282 ARG A C 1
ATOM 2305 O O . ARG A 1 282 ? -1.844 -18.185 -12.153 1.00 94.94 282 ARG A O 1
ATOM 2312 N N . SER A 1 283 ? -0.804 -20.197 -12.160 1.00 93.38 283 SER A N 1
ATOM 2313 C CA . SER A 1 283 ? 0.427 -19.838 -11.460 1.00 93.38 283 SER A CA 1
ATOM 2314 C C . SER A 1 283 ? 1.587 -20.637 -12.080 1.00 93.38 283 SER A C 1
ATOM 2316 O O . SER A 1 283 ? 1.575 -21.866 -11.959 1.00 93.38 283 SER A O 1
ATOM 2318 N N . PRO A 1 284 ? 2.529 -20.000 -12.806 1.00 95.19 284 PRO A N 1
ATOM 2319 C CA . PRO A 1 284 ? 2.566 -18.571 -13.134 1.00 95.19 284 PRO A CA 1
ATOM 2320 C C . PRO A 1 284 ? 1.419 -18.135 -14.066 1.00 95.19 284 PRO A C 1
ATOM 2322 O O . PRO A 1 284 ? 0.699 -18.953 -14.649 1.00 95.19 284 PRO A O 1
ATOM 2325 N N . CYS A 1 285 ? 1.221 -16.823 -14.162 1.00 94.06 285 CYS A N 1
ATOM 2326 C CA . CYS A 1 285 ? 0.210 -16.185 -14.993 1.00 94.06 285 CYS A CA 1
ATOM 2327 C C . CYS A 1 285 ? 0.420 -16.493 -16.489 1.00 94.06 285 CYS A C 1
ATOM 2329 O O . CYS A 1 285 ? 1.533 -16.450 -17.002 1.00 94.06 285 CYS A O 1
ATOM 2331 N N . ASP A 1 286 ? -0.667 -16.766 -17.219 1.00 91.62 286 ASP A N 1
ATOM 2332 C CA . ASP A 1 286 ? -0.625 -16.966 -18.672 1.00 91.62 286 ASP A CA 1
ATOM 2333 C C . ASP A 1 286 ? -0.703 -15.623 -19.408 1.00 91.62 286 ASP A C 1
ATOM 2335 O O . ASP A 1 286 ? -1.789 -15.075 -19.629 1.00 91.62 286 ASP A O 1
ATOM 2339 N N . ILE A 1 287 ? 0.460 -15.111 -19.816 1.00 85.12 287 ILE A N 1
ATOM 2340 C CA . ILE A 1 287 ? 0.599 -13.813 -20.487 1.00 85.12 287 ILE A CA 1
ATOM 2341 C C . ILE A 1 287 ? -0.254 -13.687 -21.755 1.00 85.12 287 ILE A C 1
ATOM 2343 O O . ILE A 1 287 ? -0.816 -12.623 -22.004 1.00 85.12 287 ILE A O 1
ATOM 2347 N N . LYS A 1 288 ? -0.465 -14.781 -22.502 1.00 86.94 288 LYS A N 1
ATOM 2348 C CA . LYS A 1 288 ? -1.249 -14.764 -23.751 1.00 86.94 288 LYS A CA 1
ATOM 2349 C C . LYS A 1 288 ? -2.710 -14.400 -23.508 1.00 86.94 288 LYS A C 1
ATOM 2351 O O . LYS A 1 288 ? -3.388 -13.901 -24.406 1.00 86.94 288 LYS A O 1
ATOM 2356 N N . LYS A 1 289 ? -3.225 -14.672 -22.303 1.00 83.62 289 LYS A N 1
ATOM 2357 C CA . LYS A 1 289 ? -4.577 -14.259 -21.909 1.00 83.62 289 LYS A CA 1
ATOM 2358 C C . LYS A 1 289 ? -4.647 -12.772 -21.558 1.00 83.62 289 LYS A C 1
ATOM 2360 O O . LYS A 1 289 ? -5.689 -12.172 -21.787 1.00 83.62 289 LYS A O 1
ATOM 2365 N N . HIS A 1 290 ? -3.562 -12.182 -21.061 1.00 79.00 290 HIS A N 1
ATOM 2366 C CA . HIS A 1 290 ? -3.494 -10.754 -20.741 1.00 79.00 290 HIS A CA 1
ATOM 2367 C C . HIS A 1 290 ? -3.146 -9.880 -21.952 1.00 79.00 290 HIS A C 1
ATOM 2369 O O . HIS A 1 290 ? -3.682 -8.785 -22.069 1.00 79.00 290 HIS A O 1
ATOM 2375 N N . GLU A 1 291 ? -2.319 -10.352 -22.887 1.00 74.88 291 GLU A N 1
ATOM 2376 C CA . GLU A 1 291 ? -1.991 -9.614 -24.121 1.00 74.88 291 GLU A CA 1
ATOM 2377 C C . GLU A 1 291 ? -3.250 -9.294 -24.944 1.00 74.88 291 GLU A C 1
ATOM 2379 O O . GLU A 1 291 ? -3.375 -8.202 -25.493 1.00 74.88 291 GLU A O 1
ATOM 2384 N N . LYS A 1 292 ? -4.239 -10.199 -24.935 1.00 67.25 292 LYS A N 1
ATOM 2385 C CA . LYS A 1 292 ? -5.557 -9.971 -25.549 1.00 67.25 292 LYS A CA 1
ATOM 2386 C C . LYS A 1 292 ? -6.374 -8.862 -24.881 1.00 67.25 292 LYS A C 1
ATOM 2388 O O . LYS A 1 292 ? -7.262 -8.318 -25.526 1.00 67.25 292 LYS A O 1
ATOM 2393 N N . LEU A 1 293 ? -6.113 -8.576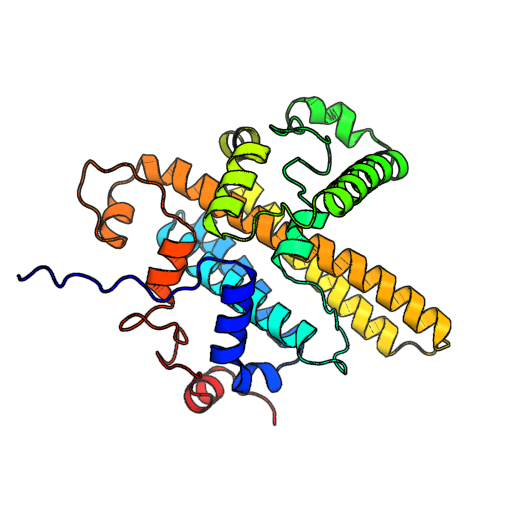 -23.608 1.00 65.06 293 LEU A N 1
ATOM 2394 C CA . LEU A 1 293 ? -6.851 -7.591 -22.819 1.00 65.06 293 LEU A CA 1
ATOM 2395 C C . LEU A 1 293 ? -6.185 -6.211 -22.847 1.00 65.06 293 LEU A C 1
ATOM 2397 O O . LEU A 1 293 ? -6.891 -5.212 -22.843 1.00 65.06 293 LEU A O 1
ATOM 2401 N N . TYR A 1 294 ? -4.849 -6.155 -22.904 1.00 63.03 294 TYR A N 1
ATOM 2402 C CA . TYR A 1 294 ? -4.100 -4.921 -22.639 1.00 63.03 294 TYR A CA 1
ATOM 2403 C C . TYR A 1 294 ? -3.266 -4.376 -23.809 1.00 63.03 294 TYR A C 1
ATOM 2405 O O . TYR A 1 294 ? -2.595 -3.373 -23.603 1.00 63.03 294 TYR A O 1
ATOM 2413 N N . GLN A 1 295 ? -3.284 -4.997 -25.002 1.00 58.97 295 GLN A N 1
ATOM 2414 C CA . GLN A 1 295 ? -2.475 -4.577 -26.170 1.00 58.97 295 GLN A CA 1
ATOM 2415 C C . GLN A 1 295 ? -1.062 -4.120 -25.761 1.00 58.97 295 GLN A C 1
ATOM 2417 O O . GLN A 1 295 ? -0.672 -2.977 -25.995 1.00 58.97 295 GLN A O 1
ATOM 2422 N N . LEU A 1 296 ? -0.322 -4.989 -25.062 1.00 56.41 296 LEU A N 1
ATOM 2423 C CA . LEU A 1 296 ? 1.028 -4.660 -24.605 1.00 56.41 296 LEU A CA 1
ATOM 2424 C C . LEU A 1 296 ? 1.880 -4.318 -25.837 1.00 56.41 296 LEU A C 1
ATOM 2426 O O . LEU A 1 296 ? 1.998 -5.144 -26.741 1.00 56.41 296 LEU A O 1
ATOM 2430 N N .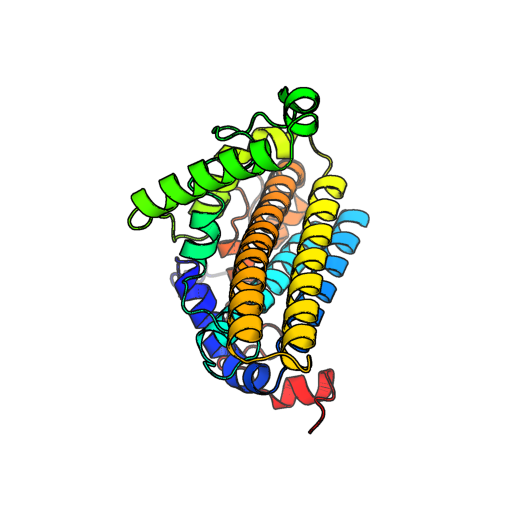 SER A 1 297 ? 2.408 -3.094 -25.890 1.00 52.50 297 SER A N 1
ATOM 2431 C CA . SER A 1 297 ? 3.302 -2.655 -26.962 1.00 52.50 297 SER A CA 1
ATOM 2432 C C . SER A 1 297 ? 4.561 -3.522 -26.967 1.00 52.50 297 SER A C 1
ATOM 2434 O O . SER A 1 297 ? 5.134 -3.741 -25.896 1.00 52.50 297 SER A O 1
ATOM 2436 N N . GLU A 1 298 ? 4.949 -4.009 -28.149 1.00 47.88 298 GLU A N 1
ATOM 2437 C CA . GLU A 1 298 ? 6.210 -4.736 -28.381 1.00 47.88 298 GLU A CA 1
ATOM 2438 C C . GLU A 1 298 ? 7.449 -3.927 -27.978 1.00 47.88 298 GLU A C 1
ATOM 2440 O O . GLU A 1 298 ? 7.449 -2.687 -28.176 1.00 47.88 298 GLU A O 1
#

pLDDT: mean 91.38, std 12.35, range [33.06, 98.81]

Solvent-accessible surface area (backbone atoms only — not comparable to full-atom values): 16289 Å² total; per-residue (Å²): 133,84,80,74,78,75,68,82,65,63,69,59,63,29,43,49,54,38,23,51,49,40,22,58,26,42,40,83,54,54,71,75,45,52,73,66,62,45,47,52,51,31,52,51,28,44,51,49,27,49,50,22,57,76,68,70,36,63,69,54,28,52,52,26,51,42,50,28,50,49,40,50,21,33,47,53,33,47,24,50,71,31,86,84,43,91,60,53,52,85,74,51,61,40,55,44,35,27,38,59,40,59,80,30,31,41,83,73,70,34,66,53,49,51,53,83,84,42,37,72,62,62,71,70,47,52,72,67,57,50,47,53,39,36,51,51,36,34,53,50,16,66,78,42,55,89,75,51,69,43,38,48,53,58,43,42,49,48,49,44,59,24,41,35,77,55,50,71,73,49,54,68,66,58,48,44,49,51,28,48,50,30,51,48,52,31,51,49,34,56,53,50,44,53,49,53,71,71,47,98,64,56,71,66,62,44,48,58,50,45,55,52,43,51,54,51,32,44,51,30,52,32,45,30,53,51,29,51,39,48,47,52,52,40,47,42,66,59,45,76,77,47,70,73,64,41,49,78,71,75,46,64,93,90,68,95,66,80,79,47,64,63,58,46,40,45,71,61,31,44,54,100,50,36,74,28,31,70,88,72,68,28,64,56,47,56,54,78,68,49,46,77,75,61,67,69,81,131

Nearest PDB structures (foldseek):
  2olt-assembly1_C  TM=3.152E-01  e=2.805E+00  Shewanella oneidensis MR-1
  2iiu-assembly2_B  TM=1.980E-01  e=2.687E+00  Shewanella oneidensis

Mean predicted aligned error: 4.96 Å

Foldseek 3Di:
DDPPPQDDFPQDQFLQVNLVQLLQQCVVPLVLDALLRLLVQLLVLLVQLLVCLVVVNLVSNLLSLLSNSSSLSNSLSVQCVDPPHLRHDPDGLLLLLCLQCVLEHLQPLDWQDCCVVCVVVSVPDDPVRSVVSSVVSNVVSVVCVVVTDGGQQVVLVSLCRRCVVVLVPDRLSVLSVQLSVLSVQLSVLVVQSVVLVPDPDDPVVSVVSSVVSSSSNSNSSSSNVSSSSSSLSSSLVVCLVPDPVCVVLVHDPPDSDRCTSVSSNCSQQDDSSGGHDNQQRDRNDDVVSVCVVPVSDD

Sequence (298 aa):
METRKMKKSELPDTLDDLVNAFGRVYEDIDRKRSVEQMWLQVVEEAASVAEAVREVNYVEVISHLANTFCWISGLVAKCRGDPNSVLHFEEDFSSIVWRKYPNMCPLCGVRPCQCLIRKREIDSRSSEEKNQVYEKAEKKAQGTIEDRIRDLDRLVNMFEEVFGPSYFVMPIQEITFHFTEEVGEVAEQIRELRAVNMAPINDREKRDRRDRITKEFLKELADVFSWMCGILIKVNLLIGNVDDILSEFGRSEGSFRKITFSETLQKYYIDDGRLVCRTCRRSPCDIKKHEKLYQLSE

Secondary structure (DSSP, 8-state):
-----PPPP---SBHHHHHHHHHHHHHHHHTTS-HHHHHHHHHHHHHHHHHHHHTT-HHHHHHHHHHHHHHHHHHHHHHHH-TTSSS-----HHHHHHHH-SSS-TTT--SS--TTTTHHHHHTS-HHHHHHHHHHHHHHHHHTSTT---BHHHHHHHHHHHHHHHHHHS-HHHHHHHHHHHHHHHHHHHHHHHHHHHS---HHHHHHHHHHHHHHHHHHHHHHHHHHHHHHHHHHHHHTT-HHHHHHTTPPTT---PPPHHHHHHHHHEETTEE--TTT--SS--HHHHHHHH----